Protein AF-A0A672KGV2-F1 (afdb_monomer_lite)

InterPro domains:
  IPR037446 Histidine acid phosphatase, VIP1 family [PTHR12750] (59-245)
  IPR040557 VIP1, N-terminal [PF18086] (2-71)

Foldseek 3Di:
DEEEAEDCCVCVPPVNVVVVVVQVVDPPDDYHYWDPCCNPPPDPVPTDDDPHYDYDYDDDWDWDDDQAWIATPNDIEGPQKKKAAPDPVFQQIKTWHHVVVVTFIWTAGDDDQFFGIATDNDRDDDPDHDIDMGHDFDAPQWKKKWKAQALQDIWIKIAGDNRPHRGFDADPVRHGDIHGDDDDPVVSNVSNCLCVVVVANTWMWIWGCHPNDIDTDGTDGHDADPPDPVRVVVNCVSVVVVVVVLVVVVVVVVVVVDQPVLVVVLCVVQPCVVVQKGKDQDPVSVVSVVVSSDDPPDDDDPDDDDDDPDRIDMDGHDPDDDDDDDPDDDDDDD

pLDDT: mean 76.84, std 19.22, range [27.47, 97.25]

Sequence (334 aa):
MVGICSMMKKSKSKPMTEILERLCKFEYITVVIFPEEVILGEPVEKWPLCDCLISFHSKECNLVESEDHVEVNGEVFHTPFVEKPVSAEDHNVYIYYPTSAGGGSQRLFRKIGSRSSVYSPESTVRKTGSYIYEEFMPTDGTDVKVYTVGPDYAHAEARKSPALDGKVERDSEGKEIRYPVMLTAMEKLVARKVCLAFKQTVCGFDLLRANGHSFVCDVNGFSFVKNSMKYYDDCAKVLGVKVLSMIEVFYLLVISGSISLRFFELFEKYGGNKSGKLKLKKPKQLQGVVCLCSPPRVLSFRYGHFSGINRKVQLTYLPNGQPKASSEEEGMCT

Structure (mmCIF, N/CA/C/O backbone):
data_AF-A0A672KGV2-F1
#
_entry.id   AF-A0A672KGV2-F1
#
loop_
_atom_site.group_PDB
_atom_site.id
_atom_site.type_symbol
_atom_site.label_atom_id
_atom_site.label_alt_id
_atom_site.label_comp_id
_atom_site.label_asym_id
_atom_site.label_entity_id
_atom_site.label_seq_id
_atom_site.pdbx_PDB_ins_code
_atom_site.Cartn_x
_atom_site.Cartn_y
_atom_site.Cartn_z
_atom_site.occupancy
_atom_site.B_iso_or_equiv
_atom_site.auth_seq_id
_atom_site.auth_comp_id
_atom_site.auth_asym_id
_atom_site.auth_atom_id
_atom_site.pdbx_PDB_model_num
ATOM 1 N N . MET A 1 1 ? 15.942 4.683 36.161 1.00 77.31 1 MET A N 1
ATOM 2 C CA . MET A 1 1 ? 17.034 4.437 35.198 1.00 77.31 1 MET A CA 1
ATOM 3 C C . MET A 1 1 ? 16.474 3.798 33.932 1.00 77.31 1 MET A C 1
ATOM 5 O O . MET A 1 1 ? 15.800 2.780 34.016 1.00 77.31 1 MET A O 1
ATOM 9 N N . VAL A 1 2 ? 16.700 4.409 32.769 1.00 88.81 2 VAL A N 1
ATOM 10 C CA . VAL A 1 2 ? 16.235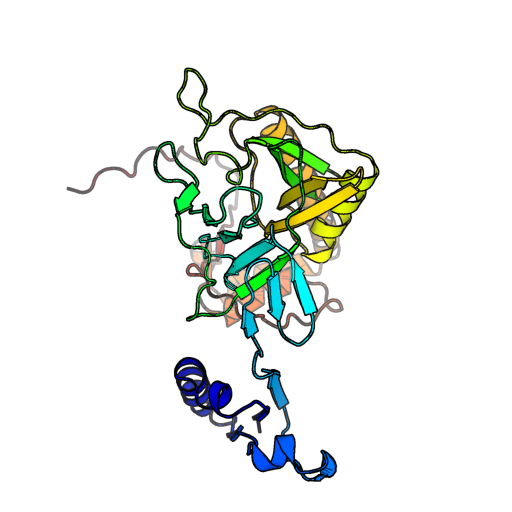 3.928 31.458 1.00 88.81 2 VAL A CA 1
ATOM 11 C C . VAL A 1 2 ? 17.439 3.450 30.645 1.00 88.81 2 VAL A C 1
ATOM 13 O O . VAL A 1 2 ? 18.334 4.242 30.370 1.00 88.81 2 VAL A O 1
ATOM 16 N N . GLY A 1 3 ? 17.473 2.173 30.272 1.00 89.88 3 GLY A N 1
ATOM 17 C CA . GLY A 1 3 ? 18.518 1.573 29.443 1.00 89.88 3 GLY A CA 1
ATOM 18 C C . GLY A 1 3 ? 18.177 1.662 27.956 1.00 89.88 3 GLY A C 1
ATOM 19 O O . GLY A 1 3 ? 17.055 1.343 27.573 1.00 89.88 3 GLY A O 1
ATOM 20 N N . ILE A 1 4 ? 19.123 2.069 27.111 1.00 89.06 4 ILE A N 1
ATOM 21 C CA . ILE A 1 4 ? 19.002 2.045 25.646 1.00 89.06 4 ILE A CA 1
ATOM 22 C C . ILE A 1 4 ? 19.902 0.933 25.111 1.00 89.06 4 ILE A C 1
ATOM 24 O O . ILE A 1 4 ? 21.123 1.063 25.145 1.00 89.06 4 ILE A O 1
ATOM 28 N N . CYS A 1 5 ? 19.308 -0.148 24.609 1.00 86.75 5 CYS A N 1
ATOM 29 C CA . CYS A 1 5 ? 20.031 -1.302 24.075 1.00 86.75 5 CYS A CA 1
ATOM 30 C C . CYS A 1 5 ? 19.822 -1.420 22.561 1.00 86.75 5 CYS A C 1
ATOM 32 O O . CYS A 1 5 ? 18.808 -1.938 22.086 1.00 86.75 5 CYS A O 1
ATOM 34 N N . SER A 1 6 ? 20.781 -0.901 21.795 1.00 82.88 6 SER A N 1
ATOM 35 C CA . SER A 1 6 ? 20.778 -0.935 20.332 1.00 82.88 6 SER A CA 1
ATOM 36 C C . SER A 1 6 ? 22.168 -0.663 19.763 1.00 82.88 6 SER A C 1
ATOM 38 O O . SER A 1 6 ? 22.947 0.037 20.408 1.00 82.88 6 SER A O 1
ATOM 40 N N . MET A 1 7 ? 22.412 -1.073 18.517 1.00 77.94 7 MET A N 1
ATOM 41 C CA . MET A 1 7 ? 23.645 -0.767 17.772 1.00 77.94 7 MET A CA 1
ATOM 42 C C . MET A 1 7 ? 23.986 0.738 17.789 1.00 77.94 7 MET A C 1
ATOM 44 O O . MET A 1 7 ? 23.080 1.579 17.684 1.00 77.94 7 MET A O 1
ATOM 48 N N . MET A 1 8 ? 25.277 1.102 17.847 1.00 73.94 8 MET A N 1
ATOM 49 C CA . MET A 1 8 ? 25.754 2.492 17.980 1.00 73.94 8 MET A CA 1
ATOM 50 C C . MET A 1 8 ? 25.193 3.420 16.913 1.00 73.94 8 MET A C 1
ATOM 52 O O . MET A 1 8 ? 24.827 4.557 17.211 1.00 73.94 8 MET A O 1
ATOM 56 N N . LYS A 1 9 ? 25.080 2.941 15.669 1.00 71.06 9 LYS A N 1
ATOM 57 C CA . LYS A 1 9 ? 24.534 3.729 14.554 1.00 71.06 9 LYS A CA 1
ATOM 58 C C . LYS A 1 9 ? 23.129 4.259 14.852 1.00 71.06 9 LYS A C 1
ATOM 60 O O . LYS A 1 9 ? 22.756 5.323 14.362 1.00 71.06 9 LYS A O 1
ATOM 65 N N . LYS A 1 10 ? 22.339 3.526 15.641 1.00 71.69 10 LYS A N 1
ATOM 66 C CA . LYS A 1 10 ? 20.974 3.906 16.010 1.00 71.69 10 LYS A CA 1
ATOM 67 C C . LYS A 1 10 ? 20.925 4.635 17.353 1.00 71.69 10 LYS A C 1
ATOM 69 O O . LYS A 1 10 ? 20.270 5.679 17.412 1.00 71.69 10 LYS A O 1
ATOM 74 N N . SER A 1 11 ? 21.649 4.170 18.378 1.00 77.50 11 SER A N 1
ATOM 75 C CA . SER A 1 11 ? 21.694 4.843 19.690 1.00 77.50 11 SER A CA 1
ATOM 76 C C . SER A 1 11 ? 22.315 6.244 19.628 1.00 77.50 11 SER A C 1
ATOM 78 O O . SER A 1 11 ? 21.904 7.117 20.385 1.00 77.50 11 SER A O 1
ATOM 80 N N . LYS A 1 12 ? 23.240 6.487 18.688 1.00 79.06 12 LYS A N 1
ATOM 81 C CA . LYS A 1 12 ? 23.888 7.793 18.452 1.00 79.06 12 LYS A CA 1
ATOM 82 C C . LYS A 1 12 ? 23.326 8.556 17.247 1.00 79.06 12 LYS A C 1
ATOM 84 O O . LYS A 1 12 ? 23.907 9.550 16.813 1.00 79.06 12 LYS A O 1
ATOM 89 N N . SER A 1 13 ? 22.225 8.089 16.655 1.00 78.94 13 SER A N 1
ATOM 90 C CA . SER A 1 13 ? 21.604 8.786 15.524 1.00 78.94 13 SER A CA 1
ATOM 91 C C . SER A 1 13 ? 21.060 10.150 15.956 1.00 78.94 13 SER A C 1
ATOM 93 O O . SER A 1 13 ? 20.544 10.284 17.062 1.00 78.94 13 SER A O 1
ATOM 95 N N . LYS A 1 14 ? 21.102 11.155 15.071 1.00 73.19 14 LYS A N 1
ATOM 96 C CA . LYS A 1 14 ? 20.594 12.510 15.364 1.00 73.19 14 LYS A CA 1
ATOM 97 C C . LYS A 1 14 ? 19.182 12.517 15.991 1.00 73.19 14 LYS A C 1
ATOM 99 O O . LYS A 1 14 ? 19.004 13.204 16.993 1.00 73.19 14 LYS A O 1
ATOM 104 N N . PRO A 1 15 ? 18.193 11.746 15.489 1.00 74.88 15 PRO A N 1
ATOM 105 C CA . PRO A 1 15 ? 16.874 11.682 16.118 1.00 74.88 15 PRO A CA 1
ATOM 106 C C . PRO A 1 15 ? 16.904 11.077 17.524 1.00 74.88 15 PRO A C 1
ATOM 108 O O . PRO A 1 15 ? 16.202 11.557 18.408 1.00 74.88 15 PRO A O 1
ATOM 111 N N . MET A 1 16 ? 17.713 10.036 17.739 1.00 75.25 16 MET A N 1
ATOM 112 C CA . MET A 1 16 ? 17.854 9.414 19.052 1.00 75.25 16 MET A CA 1
ATOM 113 C C . MET A 1 16 ? 18.481 10.393 20.041 1.00 75.25 16 MET A C 1
ATOM 115 O O . MET A 1 16 ? 17.913 10.605 21.103 1.00 75.25 16 MET A O 1
ATOM 119 N N . THR A 1 17 ? 19.571 11.066 19.670 1.00 83.19 17 THR A N 1
ATOM 120 C CA . THR A 1 17 ? 20.224 12.075 20.515 1.00 83.19 17 THR A CA 1
ATOM 121 C C . THR A 1 17 ? 19.246 13.172 20.945 1.00 83.19 17 THR A C 1
ATOM 123 O O . THR A 1 17 ? 19.129 13.445 22.135 1.00 83.19 17 THR A O 1
ATOM 126 N N . GLU A 1 18 ? 18.443 13.713 20.023 1.00 83.94 18 GLU A N 1
ATOM 127 C CA . GLU A 1 18 ? 17.404 14.710 20.340 1.00 83.94 18 GLU A CA 1
ATOM 128 C C . GLU A 1 18 ? 16.352 14.182 21.340 1.00 83.94 18 GLU A C 1
ATOM 130 O O . GLU A 1 18 ? 15.879 14.915 22.218 1.00 83.94 18 GLU A O 1
ATOM 135 N N . ILE A 1 19 ? 15.959 12.910 21.223 1.00 81.75 19 ILE A N 1
ATOM 136 C CA . ILE A 1 19 ? 15.008 12.269 22.144 1.00 81.75 19 ILE A CA 1
ATOM 137 C C . ILE A 1 19 ? 15.652 12.065 23.519 1.00 81.75 19 ILE A C 1
ATOM 139 O O . ILE A 1 19 ? 15.044 12.420 24.532 1.00 81.75 19 ILE A O 1
ATOM 143 N N . LEU A 1 20 ? 16.877 11.536 23.564 1.00 84.06 20 LEU A N 1
ATOM 144 C CA . LEU A 1 20 ? 17.597 11.263 24.806 1.00 84.06 20 LEU A CA 1
ATOM 145 C C . LEU A 1 20 ? 17.894 12.556 25.574 1.00 84.06 20 LEU A C 1
ATOM 147 O O . LEU A 1 20 ? 17.641 12.612 26.773 1.00 84.06 20 LEU A O 1
ATOM 151 N N . GLU A 1 21 ? 18.305 13.629 24.895 1.00 86.94 21 GLU A N 1
ATOM 152 C CA . GLU A 1 21 ? 18.510 14.948 25.511 1.00 86.94 21 GLU A CA 1
ATOM 153 C C . GLU A 1 21 ? 17.244 15.489 26.187 1.00 86.94 21 GLU A C 1
ATOM 155 O O . GLU A 1 21 ? 17.315 16.121 27.239 1.00 86.94 21 GLU A O 1
ATOM 160 N N . ARG A 1 22 ? 16.062 15.242 25.609 1.00 88.75 22 ARG A N 1
ATOM 161 C CA . ARG A 1 22 ? 14.777 15.647 26.205 1.00 88.75 22 ARG A CA 1
ATOM 162 C C . ARG A 1 22 ? 14.359 14.730 27.349 1.00 88.75 22 ARG A C 1
ATOM 164 O O . ARG A 1 22 ? 13.773 15.220 28.311 1.00 88.75 22 ARG A O 1
ATOM 171 N N . LEU A 1 23 ? 14.664 13.436 27.270 1.00 80.69 23 LEU A N 1
ATOM 172 C CA . LEU A 1 23 ? 14.435 12.486 28.363 1.00 80.69 23 LEU A CA 1
ATOM 173 C C . LEU A 1 23 ? 15.304 12.807 29.583 1.00 80.69 23 LEU A C 1
ATOM 175 O O . LEU A 1 23 ? 14.812 12.745 30.706 1.00 80.69 23 LEU A O 1
ATOM 179 N N . CYS A 1 24 ? 16.544 13.249 29.370 1.00 83.38 24 CYS A N 1
ATOM 180 C CA . CYS A 1 24 ? 17.445 13.680 30.438 1.00 83.38 24 CYS A CA 1
ATOM 181 C C . CYS A 1 24 ? 17.011 14.984 31.138 1.00 83.38 24 CYS A C 1
ATOM 183 O O . CYS A 1 24 ? 17.582 15.332 32.165 1.00 83.38 24 CYS A O 1
ATOM 185 N N . LYS A 1 25 ? 16.001 15.714 30.631 1.00 86.56 25 LYS A N 1
ATOM 186 C CA . LYS A 1 25 ? 15.448 16.910 31.307 1.00 86.56 25 LYS A CA 1
ATOM 187 C C . LYS A 1 25 ? 14.506 16.580 32.467 1.00 86.56 25 LYS A C 1
ATOM 189 O O . LYS A 1 25 ? 14.098 17.487 33.187 1.00 86.56 25 LYS A O 1
ATOM 194 N N . PHE A 1 26 ? 14.106 15.321 32.628 1.00 83.00 26 PHE A N 1
ATOM 195 C CA . PHE A 1 26 ? 13.263 14.897 33.742 1.00 83.00 26 PHE A CA 1
ATOM 196 C C . PHE A 1 26 ? 14.142 14.569 34.956 1.00 83.00 26 PHE A C 1
ATOM 198 O O . PHE A 1 26 ? 14.973 13.672 34.876 1.00 83.00 26 PHE A O 1
ATOM 205 N N . GLU A 1 27 ? 13.912 15.233 36.094 1.00 83.50 27 GLU A N 1
ATOM 206 C CA . GLU A 1 27 ? 14.730 15.094 37.321 1.00 83.50 27 GLU A CA 1
ATOM 207 C C . GLU A 1 27 ? 14.855 13.655 37.850 1.00 83.50 27 GLU A C 1
ATOM 209 O O . GLU A 1 27 ? 15.828 13.323 38.517 1.00 83.50 27 GLU A O 1
ATOM 214 N N . TYR A 1 28 ? 13.892 12.787 37.535 1.00 84.31 28 TYR A N 1
ATOM 215 C CA . TYR A 1 28 ? 13.855 11.399 38.008 1.00 84.31 28 TYR A CA 1
ATOM 216 C C . TYR A 1 28 ? 14.283 10.372 36.945 1.00 84.31 28 TYR A C 1
ATOM 218 O O . TYR A 1 28 ? 14.145 9.167 37.163 1.00 84.31 28 TYR A O 1
ATOM 226 N N . ILE A 1 29 ? 14.757 10.818 35.775 1.00 84.00 29 ILE A N 1
ATOM 227 C CA . ILE A 1 29 ? 15.139 9.938 34.664 1.00 84.00 29 ILE A CA 1
ATOM 228 C C . ILE A 1 29 ? 16.634 10.067 34.381 1.00 84.00 29 ILE A C 1
ATOM 230 O O . ILE A 1 29 ? 17.108 11.072 33.866 1.00 84.00 29 ILE A O 1
ATOM 234 N N . THR A 1 30 ? 17.362 8.983 34.632 1.00 87.88 30 THR A N 1
ATOM 235 C CA . THR A 1 30 ? 18.742 8.795 34.167 1.00 87.88 30 THR A CA 1
ATOM 236 C C . THR A 1 30 ? 18.744 7.816 33.004 1.00 87.88 30 THR A C 1
ATOM 238 O O . THR A 1 30 ? 18.209 6.713 33.143 1.00 87.88 30 THR A O 1
ATOM 241 N N . VAL A 1 31 ? 19.326 8.211 31.873 1.00 88.50 31 VAL A N 1
ATOM 242 C CA . VAL A 1 31 ? 19.466 7.372 30.676 1.00 88.50 31 VAL A CA 1
ATOM 243 C C . VAL A 1 31 ? 20.852 6.726 30.660 1.00 88.50 31 VAL A C 1
ATOM 245 O O . VAL A 1 31 ? 21.850 7.410 30.864 1.00 88.50 31 VAL A O 1
ATOM 248 N N . VAL A 1 32 ? 20.914 5.425 30.379 1.00 91.25 32 VAL A N 1
ATOM 249 C CA . VAL A 1 32 ? 22.154 4.660 30.192 1.00 91.25 32 VAL A CA 1
ATOM 250 C C . VAL A 1 32 ? 22.112 4.011 28.814 1.00 91.25 32 VAL A C 1
ATOM 252 O O . VAL A 1 32 ? 21.216 3.222 28.533 1.00 91.25 32 VAL A O 1
ATOM 255 N N . ILE A 1 33 ? 23.063 4.332 27.940 1.00 90.00 33 ILE A N 1
ATOM 256 C CA . ILE A 1 33 ? 23.199 3.658 26.642 1.00 90.00 33 ILE A CA 1
ATOM 257 C C . ILE A 1 33 ? 24.116 2.455 26.836 1.00 90.00 33 ILE A C 1
ATOM 259 O O . ILE A 1 33 ? 25.228 2.607 27.336 1.00 90.00 33 ILE A O 1
ATOM 263 N N . PHE A 1 34 ? 23.646 1.267 26.467 1.00 90.88 34 PHE A N 1
ATOM 264 C CA . PHE A 1 34 ? 24.424 0.042 26.616 1.00 90.88 34 PHE A CA 1
ATOM 265 C C . PHE A 1 34 ? 25.558 0.059 25.579 1.00 90.88 34 PHE A C 1
ATOM 267 O O . PHE A 1 34 ? 25.280 0.328 24.404 1.00 90.88 34 PHE A O 1
ATOM 274 N N . PRO A 1 35 ? 26.821 -0.183 25.980 1.00 89.25 35 PRO A N 1
ATOM 275 C CA . PRO A 1 35 ? 27.934 -0.245 25.040 1.00 89.25 35 PRO A CA 1
ATOM 276 C C . PRO A 1 35 ? 27.735 -1.368 24.023 1.00 89.25 35 PRO A C 1
ATOM 278 O O . PRO A 1 35 ? 27.247 -2.444 24.368 1.00 89.25 35 PRO A O 1
ATOM 281 N N . GLU A 1 36 ? 28.124 -1.133 22.774 1.00 83.75 36 GLU A N 1
ATOM 282 C CA . GLU A 1 36 ? 27.920 -2.114 21.705 1.00 83.75 36 GLU A CA 1
ATOM 283 C C . GLU A 1 36 ? 28.753 -3.379 21.926 1.00 83.75 36 GLU A C 1
ATOM 285 O O . GLU A 1 36 ? 28.232 -4.476 21.740 1.00 83.75 36 GLU A O 1
ATOM 290 N N . GLU A 1 37 ? 29.986 -3.251 22.428 1.00 86.69 37 GLU A N 1
ATOM 291 C CA . GLU A 1 37 ? 30.802 -4.408 22.807 1.00 86.69 37 GLU A CA 1
ATOM 292 C C . GLU A 1 37 ? 30.134 -5.291 23.874 1.00 86.69 37 GLU A C 1
ATOM 294 O O . GLU A 1 37 ? 30.263 -6.511 23.827 1.00 86.69 37 GLU A O 1
ATOM 299 N N . VAL A 1 38 ? 29.357 -4.701 24.789 1.00 87.56 38 VAL A N 1
ATOM 300 C CA . VAL A 1 38 ? 28.621 -5.440 25.826 1.00 87.56 38 VAL A CA 1
ATOM 301 C C . VAL A 1 38 ? 27.382 -6.111 25.235 1.00 87.56 38 VAL A C 1
ATOM 303 O O . VAL A 1 38 ? 27.112 -7.267 25.546 1.00 87.56 38 VAL A O 1
ATOM 306 N N . ILE A 1 39 ? 26.652 -5.422 24.348 1.00 83.69 39 ILE A N 1
ATOM 307 C CA . ILE A 1 39 ? 25.471 -5.981 23.668 1.00 83.69 39 ILE A CA 1
ATOM 308 C C . ILE A 1 39 ? 25.849 -7.201 22.813 1.00 83.69 39 ILE A C 1
ATOM 310 O O . ILE A 1 39 ? 25.083 -8.161 22.746 1.00 83.69 39 ILE A O 1
ATOM 314 N N . LEU A 1 40 ? 27.001 -7.151 22.137 1.00 79.62 40 LEU A N 1
ATOM 315 C CA . LEU A 1 40 ? 27.429 -8.185 21.192 1.00 79.62 40 LEU A CA 1
ATOM 316 C C . LEU A 1 40 ? 28.296 -9.282 21.823 1.00 79.62 40 LEU A C 1
ATOM 318 O O . LEU A 1 40 ? 28.258 -10.416 21.352 1.00 79.62 40 LEU A O 1
ATOM 322 N N . GLY A 1 41 ? 29.105 -8.946 22.831 1.00 78.12 41 GLY A N 1
ATOM 323 C CA . GLY A 1 41 ? 30.168 -9.818 23.338 1.00 78.12 41 GLY A CA 1
ATOM 324 C C . GLY A 1 41 ? 29.953 -10.377 24.742 1.00 78.12 41 GLY A C 1
ATOM 325 O O . GLY A 1 41 ? 30.603 -11.360 25.094 1.00 78.12 41 GLY A O 1
ATOM 326 N N . GLU A 1 42 ? 29.059 -9.796 25.546 1.00 89.19 42 GLU A N 1
ATOM 327 C CA . GLU A 1 42 ? 28.878 -10.190 26.947 1.00 89.19 42 GLU A CA 1
ATOM 328 C C . GLU A 1 42 ? 27.499 -10.825 27.200 1.00 89.19 42 GLU A C 1
ATOM 330 O O . GLU A 1 42 ? 26.494 -10.391 26.625 1.00 89.19 42 GLU A O 1
ATOM 335 N N . PRO A 1 43 ? 27.414 -11.831 28.092 1.00 84.50 43 PRO A N 1
ATOM 336 C CA . PRO A 1 43 ? 26.145 -12.428 28.490 1.00 84.50 43 PRO A CA 1
ATOM 337 C C . PRO A 1 43 ? 25.267 -11.417 29.251 1.00 84.50 43 PRO A C 1
ATOM 339 O O . PRO A 1 43 ? 25.768 -10.490 29.896 1.00 84.50 43 PRO A O 1
ATOM 342 N N . VAL A 1 44 ? 23.943 -11.595 29.175 1.00 80.56 44 VAL A N 1
ATOM 343 C CA . VAL A 1 44 ? 22.943 -10.612 29.641 1.00 80.56 44 VAL A CA 1
ATOM 344 C C . VAL A 1 44 ? 23.039 -10.294 31.133 1.00 80.56 44 VAL A C 1
ATOM 346 O O . VAL A 1 44 ? 22.677 -9.199 31.555 1.00 80.56 44 VAL A O 1
ATOM 349 N N . GLU A 1 45 ? 23.576 -11.210 31.937 1.00 88.69 45 GLU A N 1
ATOM 350 C CA . GLU A 1 45 ? 23.802 -11.027 33.372 1.00 88.69 45 GLU A CA 1
ATOM 351 C C . GLU A 1 45 ? 24.841 -9.936 33.669 1.00 88.69 45 GLU A C 1
ATOM 353 O O . GLU A 1 45 ? 24.862 -9.388 34.770 1.00 88.69 45 GLU A O 1
ATOM 358 N N . LYS A 1 46 ? 25.701 -9.609 32.695 1.00 87.69 46 LYS A N 1
ATOM 359 C CA . LYS A 1 46 ? 26.717 -8.554 32.802 1.00 87.69 46 LYS A CA 1
ATOM 360 C C . LYS A 1 46 ? 26.279 -7.217 32.202 1.00 87.69 46 LYS A C 1
ATOM 362 O O . LYS A 1 46 ? 27.058 -6.264 32.205 1.00 87.69 46 LYS A O 1
ATOM 367 N N . TRP A 1 47 ? 25.071 -7.130 31.651 1.00 91.50 47 TRP A N 1
ATOM 368 C CA . TRP A 1 47 ? 24.589 -5.893 31.045 1.00 91.50 47 TRP A CA 1
ATOM 369 C C . TRP A 1 47 ? 24.302 -4.822 32.111 1.00 91.50 47 TRP A C 1
ATOM 371 O O . TRP A 1 47 ? 23.988 -5.157 33.257 1.00 91.50 47 TRP A O 1
ATOM 381 N N . PRO A 1 48 ? 24.378 -3.522 31.762 1.00 91.62 48 PRO A N 1
ATOM 382 C CA . PRO A 1 48 ? 24.013 -2.458 32.688 1.00 91.62 48 PRO A CA 1
ATOM 383 C C . PRO A 1 48 ? 22.579 -2.636 33.201 1.00 91.62 48 PRO A C 1
ATOM 385 O O . PRO A 1 48 ? 21.652 -2.895 32.434 1.00 91.62 48 PRO A O 1
ATOM 388 N N . LEU A 1 49 ? 22.378 -2.463 34.507 1.00 88.06 49 LEU A N 1
ATOM 389 C CA . LEU A 1 49 ? 21.043 -2.530 35.096 1.00 88.06 49 LEU A CA 1
ATOM 390 C C . LEU A 1 49 ? 20.201 -1.329 34.643 1.00 88.06 49 LEU A C 1
ATOM 392 O O . LEU A 1 49 ? 20.707 -0.221 34.477 1.00 88.06 49 LEU A O 1
ATOM 396 N N . CYS A 1 50 ? 18.899 -1.536 34.453 1.00 88.19 50 CYS A N 1
ATOM 397 C CA . CYS A 1 50 ? 17.934 -0.468 34.197 1.00 88.19 50 CYS A CA 1
ATOM 398 C C . CYS A 1 50 ? 16.542 -0.852 34.717 1.00 88.19 50 CYS A C 1
ATOM 400 O O . CYS A 1 50 ? 16.182 -2.024 34.734 1.00 88.19 50 CYS A O 1
ATOM 402 N N . ASP A 1 51 ? 15.751 0.144 35.119 1.00 80.12 51 ASP A N 1
ATOM 403 C CA . ASP A 1 51 ? 14.359 -0.048 35.561 1.00 80.12 51 ASP A CA 1
ATOM 404 C C . ASP A 1 51 ? 13.392 -0.133 34.368 1.00 80.12 51 ASP A C 1
ATOM 406 O O . ASP A 1 51 ? 12.264 -0.611 34.477 1.00 80.12 51 ASP A O 1
ATOM 410 N N . CYS A 1 52 ? 13.819 0.381 33.213 1.00 70.62 52 CYS A N 1
ATOM 411 C CA . CYS A 1 52 ? 13.068 0.375 31.968 1.00 70.62 52 CYS A CA 1
ATOM 412 C C . CYS A 1 52 ? 14.039 0.248 30.791 1.00 70.62 52 CYS A C 1
ATOM 414 O O . CYS A 1 52 ? 14.958 1.054 30.674 1.00 70.62 52 CYS A O 1
ATOM 416 N N . LEU A 1 53 ? 13.830 -0.739 29.919 1.00 79.69 53 LEU A N 1
ATOM 417 C CA . LEU A 1 53 ? 14.681 -1.002 28.759 1.00 79.69 53 LEU A CA 1
ATOM 418 C C . LEU A 1 53 ? 13.984 -0.563 27.464 1.00 79.69 53 LEU A C 1
ATOM 420 O O . LEU A 1 53 ? 12.863 -0.983 27.179 1.00 79.69 53 LEU A O 1
ATOM 424 N N . ILE A 1 54 ? 14.672 0.242 26.657 1.00 79.12 54 ILE A N 1
ATOM 425 C CA . ILE A 1 54 ? 14.309 0.577 25.280 1.00 79.12 54 ILE A CA 1
ATOM 426 C C . ILE A 1 54 ? 15.309 -0.143 24.378 1.00 79.12 54 ILE A C 1
ATOM 428 O O . ILE A 1 54 ? 16.474 0.245 24.303 1.00 79.12 54 ILE A O 1
ATOM 432 N N . SER A 1 55 ? 14.863 -1.200 23.702 1.00 78.06 55 SER A N 1
ATOM 433 C CA . SER A 1 55 ? 15.704 -1.971 22.788 1.00 78.06 55 SER A CA 1
ATOM 434 C C . SER A 1 55 ? 15.088 -2.061 21.400 1.00 78.06 55 SER A C 1
ATOM 436 O O . SER A 1 55 ? 13.872 -2.184 21.254 1.00 78.06 55 SER A O 1
ATOM 438 N N . PHE A 1 56 ? 15.934 -1.973 20.379 1.00 70.94 56 PHE A N 1
ATOM 439 C CA . PHE A 1 56 ? 15.551 -2.149 18.985 1.00 70.94 56 PHE A CA 1
ATOM 440 C C . PHE A 1 56 ? 16.701 -2.799 18.221 1.00 70.94 56 PHE A C 1
ATOM 442 O O . PHE A 1 56 ? 17.862 -2.402 18.329 1.00 70.94 56 PHE A O 1
ATOM 449 N N . HIS A 1 57 ? 16.353 -3.814 17.439 1.00 54.78 57 HIS A N 1
ATOM 450 C CA . HIS A 1 57 ? 17.292 -4.574 16.635 1.00 54.78 57 HIS A CA 1
ATOM 451 C C . HIS A 1 57 ? 17.506 -3.878 15.288 1.00 54.78 57 HIS A C 1
ATOM 453 O O . HIS A 1 57 ? 16.548 -3.551 14.589 1.00 54.78 57 HIS A O 1
ATOM 459 N N . SER A 1 58 ? 18.762 -3.663 14.909 1.00 57.41 58 SER A N 1
ATOM 460 C CA . SER A 1 58 ? 19.128 -3.334 13.534 1.00 57.41 58 SER A CA 1
ATOM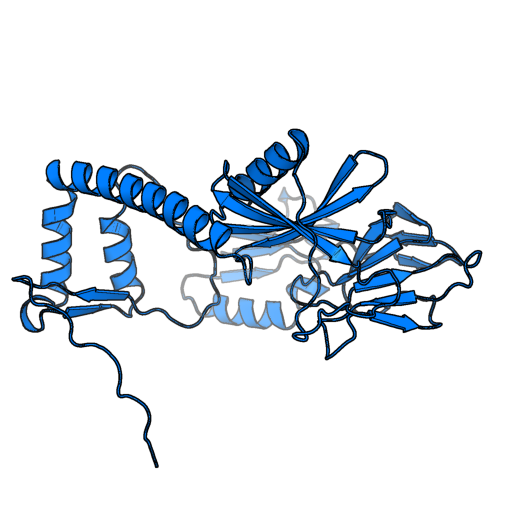 461 C C . SER A 1 58 ? 20.233 -4.285 13.110 1.00 57.41 58 SER A C 1
ATOM 463 O O . SER A 1 58 ? 21.395 -4.041 13.424 1.00 57.41 58 SER A O 1
ATOM 465 N N . LYS A 1 59 ? 19.877 -5.379 12.436 1.00 53.22 59 LYS A N 1
ATOM 466 C CA . LYS A 1 59 ? 20.864 -6.156 11.685 1.00 53.22 59 LYS A CA 1
ATOM 467 C C . LYS A 1 59 ? 21.464 -5.260 10.604 1.00 53.22 59 LYS A C 1
ATOM 469 O O . LYS A 1 59 ? 20.751 -4.446 10.009 1.00 53.22 59 LYS A O 1
ATOM 474 N N . GLU A 1 60 ? 22.768 -5.384 10.382 1.00 56.78 60 GLU A N 1
ATOM 475 C CA . GLU A 1 60 ? 23.365 -4.905 9.140 1.00 56.78 60 GLU A CA 1
ATOM 476 C C . GLU A 1 60 ? 22.659 -5.624 7.989 1.00 56.78 60 GLU A C 1
ATOM 478 O O . GLU A 1 60 ? 22.470 -6.838 8.029 1.00 56.78 60 GLU A O 1
ATOM 483 N N . CYS A 1 61 ? 22.153 -4.845 7.036 1.00 61.84 61 CYS A N 1
ATOM 484 C CA . CYS A 1 61 ? 21.407 -5.380 5.911 1.00 61.84 61 CYS A CA 1
ATOM 485 C C . CYS A 1 61 ? 22.413 -5.777 4.836 1.00 61.84 61 CYS A C 1
ATOM 487 O O . CYS A 1 61 ? 23.027 -4.901 4.227 1.00 61.84 61 CYS A O 1
ATOM 489 N N . ASN A 1 62 ? 22.559 -7.077 4.603 1.00 75.19 62 ASN A N 1
ATOM 490 C CA . ASN A 1 62 ? 23.334 -7.580 3.477 1.00 75.19 62 ASN A CA 1
ATOM 491 C C . ASN A 1 62 ? 22.421 -7.583 2.252 1.00 75.19 62 ASN A C 1
ATOM 493 O O . ASN A 1 62 ? 21.472 -8.364 2.204 1.00 75.19 62 ASN A O 1
ATOM 497 N N . LEU A 1 63 ? 22.680 -6.665 1.321 1.00 84.62 63 LEU A N 1
ATOM 498 C CA . LEU A 1 63 ? 22.017 -6.584 0.023 1.00 84.62 63 LEU A CA 1
ATOM 499 C C . LEU A 1 63 ? 23.033 -6.972 -1.052 1.00 84.62 63 LEU A C 1
ATOM 501 O O . LEU A 1 63 ? 24.039 -6.278 -1.217 1.00 84.62 63 LEU A O 1
ATOM 505 N N . VAL A 1 64 ? 22.765 -8.058 -1.769 1.00 90.00 64 VAL A N 1
ATOM 506 C CA . VAL A 1 64 ? 23.537 -8.469 -2.946 1.00 90.00 64 VAL A CA 1
ATOM 507 C C . VAL A 1 64 ? 22.637 -8.346 -4.167 1.00 90.00 64 VAL A C 1
ATOM 509 O O . VAL A 1 64 ? 21.530 -8.876 -4.191 1.00 90.00 64 VAL A O 1
ATOM 512 N N . GLU A 1 65 ? 23.105 -7.615 -5.173 1.00 90.75 65 GLU A N 1
ATOM 513 C CA . GLU A 1 65 ? 22.407 -7.456 -6.447 1.00 90.75 65 GLU A CA 1
ATOM 514 C C . GLU A 1 65 ? 23.016 -8.359 -7.508 1.00 90.75 65 GLU A C 1
ATOM 516 O O . GLU A 1 65 ? 24.236 -8.398 -7.682 1.00 90.75 65 GLU A O 1
ATOM 521 N N . SER A 1 66 ? 22.135 -9.019 -8.246 1.00 91.06 66 SER A N 1
ATOM 522 C CA . SER A 1 66 ? 22.435 -9.809 -9.431 1.00 91.06 66 SER A CA 1
ATOM 523 C C . SER A 1 66 ? 21.588 -9.301 -10.602 1.00 91.06 66 SER A C 1
ATOM 525 O O . SER A 1 66 ? 20.755 -8.415 -10.436 1.00 91.06 66 SER A O 1
ATOM 527 N N . GLU A 1 67 ? 21.786 -9.864 -11.795 1.00 88.06 67 GLU A N 1
ATOM 528 C CA . GLU A 1 67 ? 21.109 -9.411 -13.022 1.00 88.06 67 GLU A CA 1
ATOM 529 C C . GLU A 1 67 ? 19.573 -9.488 -12.935 1.00 88.06 67 GLU A C 1
ATOM 531 O O . GLU A 1 67 ? 18.899 -8.505 -13.219 1.00 88.06 67 GLU A O 1
ATOM 536 N N . ASP A 1 68 ? 19.027 -10.615 -12.463 1.00 92.81 68 ASP A N 1
ATOM 537 C CA . ASP A 1 68 ? 17.575 -10.863 -12.400 1.00 92.81 68 ASP A CA 1
ATOM 538 C C . ASP A 1 68 ? 17.066 -11.180 -10.979 1.00 92.81 68 ASP A C 1
ATOM 540 O O . ASP A 1 68 ? 15.960 -11.702 -10.815 1.00 92.81 68 ASP A O 1
ATOM 544 N N . HIS A 1 69 ? 17.848 -10.896 -9.934 1.00 93.81 69 HIS A N 1
ATOM 545 C CA . HIS A 1 69 ? 17.409 -11.059 -8.544 1.00 93.81 69 HIS A CA 1
ATOM 546 C C . HIS A 1 69 ? 18.173 -10.157 -7.573 1.00 93.81 69 HIS A C 1
ATOM 548 O O . HIS A 1 69 ? 19.283 -9.704 -7.858 1.00 93.81 69 HIS A O 1
ATOM 554 N N . VAL A 1 70 ? 17.595 -9.961 -6.390 1.00 93.88 70 VAL A N 1
ATOM 555 C CA . VAL A 1 70 ? 18.273 -9.369 -5.232 1.00 93.88 70 VAL A CA 1
ATOM 556 C C . VAL A 1 70 ? 18.228 -10.326 -4.051 1.00 93.88 70 VAL A C 1
ATOM 558 O O . VAL A 1 70 ? 17.218 -10.984 -3.823 1.00 93.88 70 VAL A O 1
ATOM 561 N N . GLU A 1 71 ? 19.316 -10.408 -3.296 1.00 92.06 71 GLU A N 1
ATOM 562 C CA . GLU A 1 71 ? 19.380 -11.159 -2.046 1.00 92.06 71 GLU A CA 1
ATOM 563 C C . GLU A 1 71 ? 19.428 -10.181 -0.872 1.00 92.06 71 GLU A C 1
ATOM 565 O O . GLU A 1 71 ? 20.332 -9.348 -0.781 1.00 92.06 71 GLU A O 1
ATOM 570 N N . VAL A 1 72 ? 18.455 -10.281 0.033 1.00 87.31 72 VAL A N 1
ATOM 571 C CA . VAL A 1 72 ? 18.336 -9.434 1.222 1.00 87.31 72 VAL A CA 1
ATOM 572 C C . VAL A 1 72 ? 18.372 -10.324 2.453 1.00 87.31 72 VAL A C 1
ATOM 574 O O . VAL A 1 72 ? 17.432 -11.060 2.732 1.00 87.31 72 VAL A O 1
ATOM 577 N N . ASN A 1 73 ? 19.458 -10.246 3.224 1.00 82.50 73 ASN A N 1
ATOM 578 C CA . ASN A 1 73 ? 19.655 -11.044 4.443 1.00 82.50 73 ASN A CA 1
ATOM 579 C C . ASN A 1 73 ? 19.507 -12.569 4.240 1.00 82.50 73 ASN A C 1
ATOM 581 O O . ASN A 1 73 ? 19.067 -13.264 5.157 1.00 82.50 73 ASN A O 1
ATOM 585 N N . GLY A 1 74 ? 19.890 -13.085 3.068 1.00 83.56 74 GLY A N 1
ATOM 586 C CA . GLY A 1 74 ? 19.788 -14.505 2.718 1.00 83.56 74 GLY A CA 1
ATOM 587 C C . GLY A 1 74 ? 18.475 -14.916 2.044 1.00 83.56 74 GLY A C 1
ATOM 588 O O . GLY A 1 74 ? 18.354 -16.067 1.633 1.00 83.56 74 GLY A O 1
ATOM 589 N N . GLU A 1 75 ? 17.498 -14.011 1.914 1.00 85.88 75 GLU A N 1
ATOM 590 C CA . GLU A 1 75 ? 16.287 -14.250 1.121 1.00 85.88 75 GLU A CA 1
ATOM 591 C C . GLU A 1 75 ? 16.460 -13.702 -0.296 1.00 85.88 75 GLU A C 1
ATOM 593 O O . GLU A 1 75 ? 16.837 -12.544 -0.477 1.00 85.88 75 GLU A O 1
ATOM 598 N N . VAL A 1 76 ? 16.184 -14.538 -1.297 1.00 92.69 76 VAL A N 1
ATOM 599 C CA . VAL A 1 76 ? 16.345 -14.203 -2.716 1.00 92.69 76 VAL A CA 1
ATOM 600 C C . VAL A 1 76 ? 14.999 -13.799 -3.312 1.00 92.69 76 VAL A C 1
ATOM 602 O O . VAL A 1 76 ? 14.042 -14.567 -3.273 1.00 92.69 76 VAL A O 1
ATOM 605 N N . PHE A 1 77 ? 14.952 -12.617 -3.921 1.00 93.31 77 PHE A N 1
ATOM 606 C CA . PHE A 1 77 ? 13.798 -12.077 -4.635 1.00 93.31 77 PHE A CA 1
ATOM 607 C C . PHE A 1 77 ? 14.118 -12.002 -6.125 1.00 93.31 77 PHE A C 1
ATOM 609 O O . PHE A 1 77 ? 14.911 -11.166 -6.563 1.00 93.31 77 PHE A O 1
ATOM 616 N N . HIS A 1 78 ? 13.505 -12.884 -6.910 1.00 95.06 78 HIS A N 1
ATOM 617 C CA . HIS A 1 78 ? 13.639 -12.875 -8.363 1.00 95.06 78 HIS A CA 1
ATOM 618 C C . HIS A 1 78 ? 12.794 -11.768 -8.989 1.00 95.06 78 HIS A C 1
ATOM 620 O O . HIS A 1 78 ? 11.706 -11.450 -8.515 1.00 95.06 78 HIS A O 1
ATOM 626 N N . THR A 1 79 ? 13.283 -11.191 -10.081 1.00 94.75 79 THR A N 1
ATOM 627 C CA . THR A 1 79 ? 12.490 -10.276 -10.899 1.00 94.75 79 THR A CA 1
ATOM 628 C C . THR A 1 79 ? 11.328 -11.028 -11.587 1.00 94.75 79 THR A C 1
ATOM 630 O O . THR A 1 79 ? 11.520 -12.141 -12.080 1.00 94.75 79 THR A O 1
ATOM 633 N N . PRO A 1 80 ? 10.119 -10.438 -11.659 1.00 95.19 80 PRO A N 1
ATOM 634 C CA . PRO A 1 80 ? 9.780 -9.138 -11.103 1.00 95.19 80 PRO A CA 1
ATOM 635 C C . PRO A 1 80 ? 9.624 -9.147 -9.574 1.00 95.19 80 PRO A C 1
ATOM 637 O O . PRO A 1 80 ? 9.004 -10.039 -9.000 1.00 95.19 80 PRO A O 1
ATOM 640 N N . PHE A 1 81 ? 10.140 -8.104 -8.922 1.00 95.25 81 PHE A N 1
ATOM 641 C CA . PHE A 1 81 ? 9.970 -7.865 -7.484 1.00 95.25 81 PHE A CA 1
ATOM 642 C C . PHE A 1 81 ? 9.627 -6.397 -7.217 1.00 95.25 81 PHE A C 1
ATOM 644 O O . PHE A 1 81 ? 9.822 -5.528 -8.074 1.00 95.25 81 PHE A O 1
ATOM 651 N N . VAL A 1 82 ? 9.106 -6.118 -6.023 1.00 95.50 82 VAL A N 1
ATOM 652 C CA . VAL A 1 82 ? 8.698 -4.776 -5.592 1.00 95.50 82 VAL A CA 1
ATOM 653 C C . VAL A 1 82 ? 9.601 -4.292 -4.461 1.00 95.50 82 VAL A C 1
ATOM 655 O O . VAL A 1 82 ? 9.884 -5.026 -3.521 1.00 95.50 82 VAL A O 1
ATOM 658 N N . GLU A 1 83 ? 10.019 -3.032 -4.534 1.00 95.38 83 GLU A N 1
ATOM 659 C CA . GLU A 1 83 ? 10.785 -2.327 -3.509 1.00 95.38 83 GLU A CA 1
ATOM 660 C C . GLU A 1 83 ? 9.955 -1.151 -2.958 1.00 95.38 83 GLU A C 1
ATOM 662 O O . GLU A 1 83 ? 9.683 -0.157 -3.648 1.00 95.38 83 GLU A O 1
ATOM 667 N N . LYS A 1 84 ? 9.554 -1.240 -1.687 1.00 92.31 84 LYS A N 1
ATOM 668 C CA . LYS A 1 84 ? 8.744 -0.231 -0.986 1.00 92.31 84 LYS A CA 1
ATOM 669 C C . LYS A 1 84 ? 9.575 0.516 0.055 1.00 92.31 84 LYS A C 1
ATOM 671 O O . LYS A 1 84 ? 10.294 -0.127 0.814 1.00 92.31 84 LYS A O 1
ATOM 676 N N . PRO A 1 85 ? 9.467 1.847 0.179 1.00 86.94 85 PRO A N 1
ATOM 677 C CA . PRO A 1 85 ? 10.010 2.555 1.335 1.00 86.94 85 PRO A CA 1
ATOM 678 C C . PRO A 1 85 ? 9.424 2.008 2.644 1.00 86.94 85 PRO A C 1
ATOM 680 O O . PRO A 1 85 ? 8.239 1.701 2.719 1.00 86.94 85 PRO A O 1
ATOM 683 N N . VAL A 1 86 ? 10.229 1.940 3.709 1.00 79.94 86 VAL A N 1
ATOM 684 C CA . VAL A 1 86 ? 9.733 1.538 5.046 1.00 79.94 86 VAL A CA 1
ATOM 685 C C . VAL A 1 86 ? 8.678 2.517 5.585 1.00 79.94 86 VAL A C 1
ATOM 687 O O . VAL A 1 86 ? 7.823 2.149 6.388 1.00 79.94 86 VAL A O 1
ATOM 690 N N . SER A 1 87 ? 8.735 3.781 5.161 1.00 79.50 87 SER A N 1
ATOM 691 C CA . SER A 1 87 ? 7.729 4.783 5.507 1.00 79.50 87 SER A CA 1
ATOM 692 C C . SER A 1 87 ? 6.486 4.618 4.634 1.00 79.50 87 SER A C 1
ATOM 694 O O . SER A 1 87 ? 6.542 4.928 3.450 1.00 79.50 87 SER A O 1
ATOM 696 N N . ALA A 1 88 ? 5.349 4.256 5.233 1.00 76.38 88 ALA A N 1
ATOM 697 C CA . ALA A 1 88 ? 4.060 4.156 4.533 1.00 76.38 88 ALA A CA 1
ATOM 698 C C . ALA A 1 88 ? 3.580 5.487 3.910 1.00 76.38 88 ALA A C 1
ATOM 700 O O . ALA A 1 88 ? 2.790 5.492 2.974 1.00 76.38 88 ALA A O 1
ATOM 701 N N . GLU A 1 89 ? 4.079 6.630 4.391 1.00 79.81 89 GLU A N 1
ATOM 702 C CA . GLU A 1 89 ? 3.779 7.946 3.806 1.00 79.81 89 GLU A CA 1
ATOM 703 C C . GLU A 1 89 ? 4.580 8.228 2.520 1.00 79.81 89 GLU A C 1
ATOM 705 O O . GLU A 1 89 ? 4.252 9.146 1.760 1.00 79.81 89 GLU A O 1
ATOM 710 N N . ASP A 1 90 ? 5.638 7.455 2.258 1.00 84.38 90 ASP A N 1
ATOM 711 C CA . ASP A 1 90 ? 6.440 7.570 1.045 1.00 84.38 90 ASP A CA 1
ATOM 712 C C . ASP A 1 90 ? 5.908 6.607 -0.024 1.00 84.38 90 ASP A C 1
ATOM 714 O O . ASP A 1 90 ? 6.054 5.391 0.054 1.00 84.38 90 ASP A O 1
ATOM 718 N N . HIS A 1 91 ? 5.290 7.185 -1.052 1.00 89.25 91 HIS A N 1
ATOM 719 C CA . HIS A 1 91 ? 4.598 6.453 -2.110 1.00 89.25 91 HIS A CA 1
ATOM 720 C C . HIS A 1 91 ? 5.511 6.123 -3.305 1.00 89.25 91 HIS A C 1
ATOM 722 O O . HIS A 1 91 ? 5.013 5.743 -4.366 1.00 89.25 91 HIS A O 1
ATOM 728 N N . ASN A 1 92 ? 6.830 6.309 -3.174 1.00 93.81 92 ASN A N 1
ATOM 729 C CA . ASN A 1 92 ? 7.803 5.982 -4.217 1.00 93.81 92 ASN A CA 1
ATOM 730 C C . ASN A 1 92 ? 8.104 4.474 -4.225 1.00 93.81 92 ASN A C 1
ATOM 732 O O . ASN A 1 92 ? 9.170 4.039 -3.786 1.00 93.81 92 ASN A O 1
ATOM 736 N N . VAL A 1 93 ? 7.149 3.675 -4.697 1.00 95.44 93 VAL A N 1
ATOM 737 C CA . VAL A 1 93 ? 7.259 2.209 -4.799 1.00 95.44 93 VAL A CA 1
ATOM 738 C C . VAL A 1 93 ? 7.802 1.826 -6.167 1.00 95.44 93 VAL A C 1
ATOM 740 O O . VAL A 1 93 ? 7.280 2.290 -7.180 1.00 95.44 93 VAL A O 1
ATOM 743 N N . TYR A 1 94 ? 8.855 1.013 -6.217 1.00 97.25 94 TYR A N 1
ATOM 744 C CA . TYR A 1 94 ? 9.494 0.620 -7.475 1.00 97.25 94 TYR A CA 1
ATOM 745 C C . TYR A 1 94 ? 9.237 -0.857 -7.764 1.00 97.25 94 TYR A C 1
ATOM 747 O O . TYR A 1 94 ? 9.202 -1.670 -6.846 1.00 97.25 94 TYR A O 1
ATOM 755 N N . ILE A 1 95 ? 9.036 -1.191 -9.035 1.00 96.81 95 ILE A N 1
ATOM 756 C CA . ILE A 1 95 ? 8.884 -2.566 -9.520 1.00 96.81 95 ILE A CA 1
ATOM 757 C C . ILE A 1 95 ? 10.004 -2.805 -10.516 1.00 96.81 95 ILE A C 1
ATOM 759 O O . ILE A 1 95 ? 10.148 -2.025 -11.452 1.00 96.81 95 ILE A O 1
ATOM 763 N N . TYR A 1 96 ? 10.789 -3.851 -10.314 1.00 96.81 96 TYR A N 1
ATOM 764 C CA . TYR A 1 96 ? 11.917 -4.197 -11.174 1.00 96.81 96 TYR A CA 1
ATOM 765 C C . TYR A 1 96 ? 11.508 -5.316 -12.119 1.00 96.81 96 TYR A C 1
ATOM 767 O O . TYR A 1 96 ? 10.854 -6.261 -11.684 1.00 96.81 96 TYR A O 1
ATOM 775 N N . TYR A 1 97 ? 11.853 -5.204 -13.400 1.00 95.81 97 TYR A N 1
ATOM 776 C CA . TYR A 1 97 ? 11.469 -6.179 -14.420 1.00 95.81 97 TYR A CA 1
ATOM 777 C C . TYR A 1 97 ? 12.639 -7.087 -14.799 1.00 95.81 97 TYR A C 1
ATOM 779 O O . TYR A 1 97 ? 13.784 -6.635 -14.776 1.00 95.81 97 TYR A O 1
ATOM 787 N N . PRO A 1 98 ? 12.367 -8.350 -15.177 1.00 96.06 98 PRO A N 1
ATOM 788 C CA . PRO A 1 98 ? 13.415 -9.261 -15.608 1.00 96.06 98 PRO A CA 1
ATOM 789 C C . PRO A 1 98 ? 14.021 -8.811 -16.935 1.00 96.06 98 PRO A C 1
ATOM 791 O O . PRO A 1 98 ? 13.345 -8.234 -17.795 1.00 96.06 98 PRO A O 1
ATOM 794 N N . THR A 1 99 ? 15.284 -9.162 -17.145 1.00 94.38 99 THR A N 1
ATOM 795 C CA . THR A 1 99 ? 16.027 -8.892 -18.382 1.00 94.38 99 THR A CA 1
ATOM 796 C C . THR A 1 99 ? 15.333 -9.516 -19.597 1.00 94.38 99 THR A C 1
ATOM 798 O O . THR A 1 99 ? 15.276 -8.912 -20.668 1.00 94.38 99 THR A O 1
ATOM 801 N N . SER A 1 100 ? 14.679 -10.669 -19.411 1.00 94.81 100 SER A N 1
ATOM 802 C CA . SER A 1 100 ? 13.850 -11.332 -20.432 1.00 94.81 100 SER A CA 1
ATOM 803 C C . SER A 1 100 ? 12.651 -10.502 -20.917 1.00 94.81 100 SER A C 1
ATOM 805 O O . SER A 1 100 ? 12.177 -10.715 -22.032 1.00 94.81 100 SER A O 1
ATOM 807 N N . ALA A 1 101 ? 12.181 -9.539 -20.117 1.00 92.25 101 ALA A N 1
ATOM 808 C CA . ALA A 1 101 ? 11.110 -8.602 -20.462 1.00 92.25 101 ALA A CA 1
ATOM 809 C C . ALA A 1 101 ? 11.632 -7.211 -20.883 1.00 92.25 101 ALA A C 1
ATOM 811 O O . ALA A 1 101 ? 10.841 -6.281 -21.031 1.00 92.25 101 ALA A O 1
ATOM 812 N N . GLY A 1 102 ? 12.946 -7.061 -21.086 1.00 92.62 102 GLY A N 1
ATOM 813 C CA . GLY A 1 102 ? 13.596 -5.797 -21.449 1.00 92.62 102 GLY A CA 1
ATOM 814 C C . GLY A 1 102 ? 14.226 -5.035 -20.277 1.00 92.62 102 GLY A C 1
ATOM 815 O O . GLY A 1 102 ? 14.813 -3.978 -20.506 1.00 92.62 102 GLY A O 1
ATOM 816 N N . GLY A 1 103 ? 14.148 -5.572 -19.054 1.00 94.44 103 GLY A N 1
ATOM 817 C CA . GLY A 1 103 ? 14.727 -4.970 -17.853 1.00 94.44 103 GLY A CA 1
ATOM 818 C C . GLY A 1 103 ? 14.068 -3.649 -17.439 1.00 94.44 103 GLY A C 1
ATOM 819 O O . GLY A 1 103 ? 12.921 -3.356 -17.782 1.00 94.44 103 GLY A O 1
ATOM 820 N N . GLY A 1 104 ? 14.809 -2.843 -16.680 1.00 96.06 104 GLY A N 1
ATOM 821 C CA . GLY A 1 104 ? 14.353 -1.558 -16.166 1.00 96.06 104 GLY A CA 1
ATOM 822 C C . GLY A 1 104 ? 13.425 -1.676 -14.957 1.00 96.06 104 GLY A C 1
ATOM 823 O O . GLY A 1 104 ? 13.300 -2.721 -14.312 1.00 96.06 104 GLY A O 1
ATOM 824 N N . SER A 1 105 ? 12.771 -0.563 -14.634 1.00 97.06 105 SER A N 1
ATOM 825 C CA . SER A 1 105 ? 11.889 -0.448 -13.478 1.00 97.06 105 SER A CA 1
ATOM 826 C C . SER A 1 105 ? 10.687 0.459 -13.724 1.00 97.06 105 SER A C 1
ATOM 828 O O . SER A 1 105 ? 10.769 1.487 -14.396 1.00 97.06 105 SER A O 1
ATOM 830 N N . GLN A 1 106 ? 9.557 0.118 -13.110 1.00 97.00 106 GLN A N 1
ATOM 831 C CA . GLN A 1 106 ? 8.394 0.989 -13.001 1.00 97.00 106 GLN A CA 1
ATOM 832 C C . GLN A 1 106 ? 8.453 1.759 -11.690 1.00 97.00 106 GLN A C 1
ATOM 834 O O . GLN A 1 106 ? 8.471 1.176 -10.608 1.00 97.00 106 GLN A O 1
ATOM 839 N N . ARG A 1 107 ? 8.448 3.089 -11.774 1.00 97.25 107 ARG A N 1
ATOM 840 C CA . ARG A 1 107 ? 8.530 3.977 -10.612 1.00 97.25 107 ARG A CA 1
ATOM 841 C C . ARG A 1 107 ? 7.160 4.556 -10.314 1.00 97.25 107 ARG A C 1
ATOM 843 O O . ARG A 1 107 ? 6.705 5.460 -11.018 1.00 97.25 107 ARG A O 1
ATOM 850 N N . LEU A 1 108 ? 6.487 4.020 -9.302 1.00 96.69 108 LEU A N 1
ATOM 851 C CA . LEU A 1 108 ? 5.200 4.523 -8.837 1.00 96.69 108 LEU A CA 1
ATOM 852 C C . LEU A 1 108 ? 5.425 5.765 -7.979 1.00 96.69 108 LEU A C 1
ATOM 854 O O . LEU A 1 108 ? 6.460 5.925 -7.334 1.00 96.69 108 LEU A O 1
ATOM 858 N N . PHE A 1 109 ? 4.444 6.657 -7.992 1.00 94.56 109 PHE A N 1
ATOM 859 C CA . PHE A 1 109 ? 4.444 7.860 -7.174 1.00 94.56 109 PHE A CA 1
ATOM 860 C C . PHE A 1 109 ? 3.013 8.287 -6.871 1.00 94.56 109 PHE A C 1
ATOM 862 O O . PHE A 1 109 ? 2.052 7.904 -7.549 1.00 94.56 109 PHE A O 1
ATOM 869 N N . ARG A 1 110 ? 2.856 9.147 -5.860 1.00 91.00 110 ARG A N 1
ATOM 870 C CA . ARG A 1 110 ? 1.564 9.771 -5.574 1.00 91.00 110 ARG A CA 1
ATOM 871 C C . ARG A 1 110 ? 1.077 10.503 -6.819 1.00 91.00 110 ARG A C 1
ATOM 873 O O . ARG A 1 110 ? 1.734 11.425 -7.281 1.00 91.00 110 ARG A O 1
ATOM 880 N N . LYS A 1 111 ? -0.086 10.095 -7.324 1.00 90.50 111 LYS A N 1
ATOM 881 C CA . LYS A 1 111 ? -0.687 10.569 -8.575 1.00 90.50 111 LYS A CA 1
ATOM 882 C C . LYS A 1 111 ? -0.522 12.076 -8.809 1.00 90.50 111 LYS A C 1
ATOM 884 O O . LYS A 1 111 ? -0.991 12.888 -8.010 1.00 90.50 111 LYS A O 1
ATOM 889 N N . ILE A 1 112 ? 0.044 12.422 -9.965 1.00 88.00 112 ILE A N 1
ATOM 890 C CA . ILE A 1 112 ? 0.211 13.795 -10.456 1.00 88.00 112 ILE A CA 1
ATOM 891 C C . ILE A 1 112 ? -0.503 13.890 -11.806 1.00 88.00 112 ILE A C 1
ATOM 893 O O . ILE A 1 112 ? -0.107 13.261 -12.787 1.00 88.00 112 ILE A O 1
ATOM 897 N N . GLY A 1 113 ? -1.603 14.643 -11.859 1.00 89.38 113 GLY A N 1
ATOM 898 C CA . GLY A 1 113 ? -2.403 14.776 -13.079 1.00 89.38 113 GLY A CA 1
ATOM 899 C C . GLY A 1 113 ? -2.959 13.432 -13.570 1.00 89.38 113 GLY A C 1
ATOM 900 O O . GLY A 1 113 ? -3.770 12.796 -12.888 1.00 89.38 113 GLY A O 1
ATOM 901 N N . SER A 1 114 ? -2.571 13.017 -14.775 1.00 89.25 114 SER A N 1
ATOM 902 C CA . SER A 1 114 ? -3.002 11.771 -15.431 1.00 89.25 114 SER A CA 1
ATOM 903 C C . SER A 1 114 ? -2.039 10.594 -15.238 1.00 89.25 114 SER A C 1
ATOM 905 O O . SER A 1 114 ? -2.257 9.549 -15.851 1.00 89.25 114 SER A O 1
ATOM 907 N N . ARG A 1 115 ? -1.003 10.735 -14.397 1.00 92.44 115 ARG A N 1
ATOM 908 C CA . ARG A 1 115 ? -0.010 9.682 -14.155 1.00 92.44 115 ARG A CA 1
ATOM 909 C C . ARG A 1 115 ? 0.089 9.256 -12.695 1.00 92.44 115 ARG A C 1
ATOM 911 O O . ARG A 1 115 ? -0.051 10.079 -11.790 1.00 92.44 115 ARG A O 1
ATOM 918 N N . SER A 1 116 ? 0.359 7.972 -12.496 1.00 93.50 116 SER A N 1
ATOM 919 C CA . SER A 1 116 ? 0.599 7.321 -11.198 1.00 93.50 116 SER A CA 1
ATOM 920 C C . SER A 1 116 ? 1.892 6.500 -11.162 1.00 93.50 116 SER A C 1
ATOM 922 O O . SER A 1 116 ? 2.298 6.050 -10.094 1.00 93.50 116 SER A O 1
ATOM 924 N N . SER A 1 117 ? 2.539 6.305 -12.310 1.00 96.44 117 SER A N 1
ATOM 925 C CA . SER A 1 117 ? 3.879 5.733 -12.412 1.00 96.44 117 SER A CA 1
ATOM 926 C C . SER A 1 117 ? 4.538 6.122 -13.736 1.00 96.44 117 SER A C 1
ATOM 928 O O . SER A 1 117 ? 3.913 6.747 -14.604 1.00 96.44 117 SER A O 1
ATOM 930 N N . VAL A 1 118 ? 5.825 5.811 -13.865 1.00 96.44 118 VAL A N 1
ATOM 931 C CA . VAL A 1 118 ? 6.597 5.992 -15.094 1.00 96.44 118 VAL A CA 1
ATOM 932 C C . VAL A 1 118 ? 7.640 4.889 -15.224 1.00 96.44 118 VAL A C 1
ATOM 934 O O . VAL A 1 118 ? 8.265 4.510 -14.233 1.00 96.44 118 VAL A O 1
ATOM 937 N N . TYR A 1 119 ? 7.844 4.410 -16.448 1.00 96.75 119 TYR A N 1
ATOM 938 C CA . TYR A 1 119 ? 8.937 3.498 -16.759 1.00 96.75 119 TYR A CA 1
ATOM 939 C C . TYR A 1 119 ? 10.288 4.218 -16.691 1.00 96.75 119 TYR A C 1
ATOM 941 O O . TYR A 1 119 ? 10.423 5.372 -17.111 1.00 96.75 119 TYR A O 1
ATOM 949 N N . SER A 1 120 ? 11.297 3.520 -16.189 1.00 96.94 120 SER A N 1
ATOM 950 C CA . SER A 1 120 ? 12.689 3.937 -16.142 1.00 96.94 120 SER A CA 1
ATOM 951 C C . SER A 1 120 ? 13.572 2.801 -16.661 1.00 96.94 120 SER A C 1
ATOM 953 O O . SER A 1 120 ? 13.354 1.657 -16.281 1.00 96.94 120 SER A O 1
ATOM 955 N N . PRO A 1 121 ? 14.604 3.088 -17.473 1.00 96.12 121 PRO A N 1
ATOM 956 C CA . PRO A 1 121 ? 15.547 2.062 -17.922 1.00 96.12 121 PRO A CA 1
ATOM 957 C C . PRO A 1 121 ? 16.496 1.576 -16.810 1.00 96.12 121 PRO A C 1
ATOM 959 O O . PRO A 1 121 ? 17.322 0.708 -17.054 1.00 96.12 121 PRO A O 1
ATOM 962 N N . GLU A 1 122 ? 16.423 2.152 -15.607 1.00 96.12 122 GLU A N 1
ATOM 963 C CA . GLU A 1 122 ? 17.267 1.771 -14.476 1.00 96.12 122 GLU A CA 1
ATOM 964 C C . GLU A 1 122 ? 16.831 0.421 -13.898 1.00 96.12 122 GLU A C 1
ATOM 966 O O . GLU A 1 122 ? 15.706 0.304 -13.406 1.00 96.12 122 GLU A O 1
ATOM 971 N N . SER A 1 123 ? 17.735 -0.557 -13.914 1.00 94.94 123 SER A N 1
ATOM 972 C CA . SER A 1 123 ? 17.516 -1.891 -13.336 1.00 94.94 123 SER A CA 1
ATOM 973 C C . SER A 1 123 ? 18.114 -2.049 -11.935 1.00 94.94 123 SER A C 1
ATOM 975 O O . SER A 1 123 ? 17.866 -3.060 -11.289 1.00 94.94 123 SER A O 1
ATOM 977 N N . THR A 1 124 ? 18.897 -1.080 -11.443 1.00 94.00 124 THR A N 1
ATOM 978 C CA . THR A 1 124 ? 19.536 -1.186 -10.119 1.00 94.00 124 THR A CA 1
ATOM 979 C C . THR A 1 124 ? 18.632 -0.695 -8.985 1.00 94.00 124 THR A C 1
ATOM 981 O O . THR A 1 124 ? 17.839 0.245 -9.150 1.00 94.00 124 THR A O 1
ATOM 984 N N . VAL A 1 125 ? 18.742 -1.325 -7.807 1.00 94.81 125 VAL A N 1
ATOM 985 C CA . VAL A 1 125 ? 17.930 -0.941 -6.639 1.00 94.81 125 VAL A CA 1
ATOM 986 C C . VAL A 1 125 ? 18.475 0.295 -5.928 1.00 94.81 125 VAL A C 1
ATOM 988 O O . VAL A 1 125 ? 19.623 0.713 -6.127 1.00 94.81 125 VAL A O 1
ATOM 991 N N . ARG A 1 126 ? 17.646 0.940 -5.100 1.00 93.50 126 ARG A N 1
ATOM 992 C CA . ARG A 1 126 ? 18.046 2.179 -4.423 1.00 93.50 126 ARG A CA 1
ATOM 993 C C . ARG A 1 126 ? 19.083 1.881 -3.340 1.00 93.50 126 ARG A C 1
ATOM 995 O O . ARG A 1 126 ? 18.845 1.140 -2.395 1.00 93.50 126 ARG A O 1
ATOM 1002 N N . LYS A 1 127 ? 20.240 2.545 -3.432 1.00 87.25 127 LYS A N 1
ATOM 1003 C CA . LYS A 1 127 ? 21.376 2.345 -2.507 1.00 87.25 127 LYS A CA 1
ATOM 1004 C C . LYS A 1 127 ? 21.259 3.126 -1.196 1.00 87.25 127 LYS A C 1
ATOM 1006 O O . LYS A 1 127 ? 22.006 2.876 -0.254 1.00 87.25 127 LYS A O 1
ATOM 1011 N N . THR A 1 128 ? 20.368 4.115 -1.136 1.00 84.00 128 THR A N 1
ATOM 1012 C CA . THR A 1 128 ? 20.232 5.029 0.002 1.00 84.00 128 THR A CA 1
ATOM 1013 C C . THR A 1 128 ? 18.812 5.006 0.537 1.00 84.00 128 THR A C 1
ATOM 1015 O O . THR A 1 128 ? 17.884 5.412 -0.142 1.00 84.00 128 THR A O 1
ATOM 1018 N N . GLY A 1 129 ? 18.637 4.578 1.785 1.00 82.94 129 GLY A N 1
ATOM 1019 C CA . GLY A 1 129 ? 17.321 4.511 2.415 1.00 82.94 129 GLY A CA 1
ATOM 1020 C C . GLY A 1 129 ? 17.106 3.196 3.142 1.00 82.94 129 GLY A C 1
ATOM 1021 O O . GLY A 1 129 ? 18.052 2.488 3.485 1.00 82.94 129 GLY A O 1
ATOM 1022 N N . SER A 1 130 ? 15.851 2.894 3.443 1.00 82.75 130 SER A N 1
ATOM 1023 C CA . SER A 1 130 ? 15.449 1.602 3.992 1.00 82.75 130 SER A CA 1
ATOM 1024 C C . SER A 1 130 ? 14.189 1.161 3.277 1.00 82.75 130 SER A C 1
ATOM 1026 O O . SER A 1 130 ? 13.226 1.932 3.189 1.00 82.75 130 SER A O 1
ATOM 1028 N N . TYR A 1 131 ? 14.225 -0.070 2.778 1.00 87.69 131 TYR A N 1
ATOM 1029 C CA . TYR A 1 131 ? 13.229 -0.603 1.867 1.00 87.69 131 TYR A CA 1
ATOM 1030 C C . TYR A 1 131 ? 12.776 -1.994 2.298 1.00 87.69 131 TYR A C 1
ATOM 1032 O O . TYR A 1 131 ? 13.506 -2.716 2.977 1.00 87.69 131 TYR A O 1
ATOM 1040 N N . ILE A 1 132 ? 11.555 -2.332 1.910 1.00 87.00 132 ILE A N 1
ATOM 1041 C CA . ILE A 1 132 ? 10.955 -3.655 2.002 1.00 87.00 132 ILE A CA 1
ATOM 1042 C C . ILE A 1 132 ? 10.956 -4.225 0.588 1.00 87.00 132 ILE A C 1
ATOM 1044 O O . ILE A 1 132 ? 10.493 -3.553 -0.336 1.00 87.00 132 ILE A O 1
ATOM 1048 N N . TYR A 1 133 ? 11.468 -5.442 0.443 1.00 90.94 133 TYR A N 1
ATOM 1049 C CA . TYR A 1 133 ? 11.444 -6.199 -0.802 1.00 90.94 133 TYR A CA 1
ATOM 1050 C C . TYR A 1 133 ? 10.376 -7.283 -0.696 1.00 90.94 133 TYR A C 1
ATOM 1052 O O . TYR A 1 133 ? 10.258 -7.936 0.341 1.00 90.94 133 TYR A O 1
ATOM 1060 N N . GLU A 1 134 ? 9.568 -7.434 -1.738 1.00 88.75 134 GLU A N 1
ATOM 1061 C CA . GLU A 1 134 ? 8.513 -8.445 -1.813 1.00 88.75 134 GLU A CA 1
ATOM 1062 C C . GLU A 1 134 ? 8.400 -8.999 -3.236 1.00 88.75 134 GLU A C 1
ATOM 1064 O O . GLU A 1 134 ? 8.734 -8.325 -4.216 1.00 88.75 134 GLU A O 1
ATOM 1069 N N . GLU A 1 135 ? 7.911 -10.231 -3.352 1.00 89.56 135 GLU A N 1
ATOM 1070 C CA . GLU A 1 135 ? 7.603 -10.836 -4.646 1.00 89.56 135 GLU A CA 1
ATOM 1071 C C . GLU A 1 135 ? 6.508 -10.039 -5.368 1.00 89.56 135 GLU A C 1
ATOM 1073 O O . GLU A 1 135 ? 5.514 -9.615 -4.768 1.00 89.56 135 GLU A O 1
ATOM 1078 N N . PHE A 1 136 ? 6.674 -9.837 -6.677 1.00 91.06 136 PHE A N 1
ATOM 1079 C CA . PHE A 1 136 ? 5.630 -9.218 -7.482 1.00 91.06 136 PHE A CA 1
ATOM 1080 C C . PHE A 1 136 ? 4.484 -10.206 -7.708 1.00 91.06 136 PHE A C 1
ATOM 1082 O O . PHE A 1 136 ? 4.672 -11.297 -8.245 1.00 91.06 136 PHE A O 1
ATOM 1089 N N . MET A 1 137 ? 3.270 -9.790 -7.356 1.00 87.25 137 MET A N 1
ATOM 1090 C CA . MET A 1 137 ? 2.076 -10.614 -7.518 1.00 87.25 137 MET A CA 1
ATOM 1091 C C . MET A 1 137 ? 1.406 -10.309 -8.865 1.00 87.25 137 MET A C 1
ATOM 1093 O O . MET A 1 137 ? 0.889 -9.200 -9.034 1.00 87.25 137 MET A O 1
ATOM 1097 N N . PRO A 1 138 ? 1.363 -11.259 -9.819 1.00 84.50 138 PRO A N 1
ATOM 1098 C CA . PRO A 1 138 ? 0.716 -11.040 -11.106 1.00 84.50 138 PRO A CA 1
ATOM 1099 C C . PRO A 1 138 ? -0.807 -11.020 -10.921 1.00 84.50 138 PRO A C 1
ATOM 1101 O O . PRO A 1 138 ? -1.442 -12.056 -10.724 1.00 84.50 138 PRO A O 1
ATOM 1104 N N . THR A 1 139 ? -1.393 -9.825 -10.949 1.00 88.12 139 THR A N 1
ATOM 1105 C CA . THR A 1 139 ? -2.848 -9.625 -10.948 1.00 88.12 139 THR A CA 1
ATOM 1106 C C . THR A 1 139 ? -3.371 -9.448 -12.372 1.00 88.12 139 THR A C 1
ATOM 1108 O O . THR A 1 139 ? -2.600 -9.201 -13.300 1.00 88.12 139 THR A O 1
ATOM 1111 N N . ASP A 1 140 ? -4.694 -9.455 -12.547 1.00 84.25 140 ASP A N 1
ATOM 1112 C CA . ASP A 1 140 ? -5.363 -9.130 -13.822 1.00 84.25 140 ASP A CA 1
ATOM 1113 C C . ASP A 1 140 ? -5.259 -7.631 -14.204 1.00 84.25 140 ASP A C 1
ATOM 1115 O O . ASP A 1 140 ? -6.089 -7.089 -14.933 1.00 84.25 140 ASP A O 1
ATOM 1119 N N . GLY A 1 141 ? -4.259 -6.917 -13.675 1.00 86.31 141 GLY A N 1
ATOM 1120 C CA . GLY A 1 141 ? -4.015 -5.507 -13.964 1.00 86.31 141 GLY A CA 1
ATOM 1121 C C . GLY A 1 141 ? -4.865 -4.531 -13.151 1.00 86.31 141 GLY A C 1
ATOM 1122 O O . GLY A 1 141 ? -4.887 -3.336 -13.457 1.00 86.31 141 GLY A O 1
ATOM 1123 N N . THR A 1 142 ? -5.551 -5.003 -12.108 1.00 90.00 142 THR A N 1
ATOM 1124 C CA . THR A 1 142 ? -6.362 -4.156 -11.224 1.00 90.00 142 THR A CA 1
ATOM 1125 C C . THR A 1 142 ? -6.012 -4.339 -9.757 1.00 90.00 142 THR A C 1
ATOM 1127 O O . THR A 1 142 ? -5.833 -5.467 -9.299 1.00 90.00 142 THR A O 1
ATOM 1130 N N . ASP A 1 143 ? -6.034 -3.238 -9.012 1.00 89.44 143 ASP A N 1
ATOM 1131 C CA . ASP A 1 143 ? -5.897 -3.236 -7.559 1.00 89.44 143 ASP A CA 1
ATOM 1132 C C . ASP A 1 143 ? -7.288 -3.128 -6.928 1.00 89.44 143 ASP A C 1
ATOM 1134 O O . ASP A 1 143 ? -8.063 -2.225 -7.270 1.00 89.44 143 ASP A O 1
ATOM 1138 N N . VAL A 1 144 ? -7.616 -4.029 -5.999 1.00 95.06 144 VAL A N 1
ATOM 1139 C CA . VAL A 1 144 ? -8.892 -4.001 -5.274 1.00 95.06 144 VAL A CA 1
ATOM 1140 C C . VAL A 1 144 ? -8.721 -3.178 -4.004 1.00 95.06 144 VAL A C 1
ATOM 1142 O O . VAL A 1 144 ? -7.978 -3.555 -3.104 1.00 95.06 144 VAL A O 1
ATOM 1145 N N . LYS A 1 145 ? -9.445 -2.067 -3.891 1.00 95.88 145 LYS A N 1
ATOM 1146 C CA . LYS A 1 145 ? -9.491 -1.237 -2.686 1.00 95.88 145 LYS A CA 1
ATOM 1147 C C . LYS A 1 145 ? -10.695 -1.614 -1.847 1.00 95.88 145 LYS A C 1
ATOM 1149 O O . LYS A 1 145 ? -11.831 -1.543 -2.318 1.00 95.88 145 LYS A O 1
ATOM 1154 N N . VAL A 1 146 ? -10.448 -1.990 -0.601 1.00 97.25 146 VAL A N 1
ATOM 1155 C CA . VAL A 1 146 ? -11.466 -2.426 0.352 1.00 97.25 146 VAL A CA 1
ATOM 1156 C C . VAL A 1 146 ? -11.619 -1.394 1.461 1.00 97.25 146 VAL A C 1
ATOM 1158 O O . VAL A 1 146 ? -10.640 -0.879 1.991 1.00 97.25 146 VAL A O 1
ATOM 1161 N N . TYR A 1 147 ? -12.864 -1.108 1.829 1.00 97.00 147 TYR A N 1
ATOM 1162 C CA . TYR A 1 147 ? -13.247 -0.102 2.811 1.00 97.00 147 TYR A CA 1
ATOM 1163 C C . TYR A 1 147 ? -14.195 -0.718 3.836 1.00 97.00 147 TYR A C 1
ATOM 1165 O O . TYR A 1 147 ? -15.362 -0.984 3.536 1.00 97.00 147 TYR A O 1
ATOM 1173 N N . THR A 1 148 ? -13.710 -0.943 5.053 1.00 96.12 148 THR A N 1
ATOM 1174 C CA . THR A 1 148 ? -14.501 -1.492 6.156 1.00 96.12 148 THR A CA 1
ATOM 1175 C C . THR A 1 148 ? -15.218 -0.393 6.925 1.00 96.12 148 THR A C 1
ATOM 1177 O O . THR A 1 148 ? -14.683 0.702 7.105 1.00 96.12 148 THR A O 1
ATOM 1180 N N . VAL A 1 149 ? -16.406 -0.708 7.442 1.00 91.50 149 VAL A N 1
ATOM 1181 C CA . VAL A 1 149 ? -17.109 0.098 8.451 1.00 91.50 149 VAL A CA 1
ATOM 1182 C C . VAL A 1 149 ? -17.581 -0.856 9.540 1.00 91.50 149 VAL A C 1
ATOM 1184 O O . VAL A 1 149 ? -18.653 -1.440 9.476 1.00 91.50 149 VAL A O 1
ATOM 1187 N N . GLY A 1 150 ? -16.734 -1.071 10.537 1.00 90.69 150 GLY A N 1
ATOM 1188 C CA . GLY A 1 150 ? -16.866 -2.189 11.457 1.00 90.69 150 GLY A CA 1
ATOM 1189 C C . GLY A 1 150 ? -16.444 -3.524 10.826 1.00 90.69 150 GLY A C 1
ATOM 1190 O O . GLY A 1 150 ? -16.068 -3.577 9.656 1.00 90.69 150 GLY A O 1
ATOM 1191 N N . PRO A 1 151 ? -16.471 -4.607 11.618 1.00 91.69 151 PRO A N 1
ATOM 1192 C CA . PRO A 1 151 ? -15.946 -5.908 11.205 1.00 91.69 151 PRO A CA 1
ATOM 1193 C C . PRO A 1 151 ? -16.811 -6.636 10.170 1.00 91.69 151 PRO A C 1
ATOM 1195 O O . PRO A 1 151 ? -16.297 -7.510 9.479 1.00 91.69 151 PRO A O 1
ATOM 1198 N N . ASP A 1 152 ? -18.099 -6.297 10.072 1.00 93.75 152 ASP A N 1
ATOM 1199 C CA . ASP A 1 152 ? -19.081 -7.067 9.295 1.00 93.75 152 ASP A CA 1
ATOM 1200 C C . ASP A 1 152 ? -19.546 -6.355 8.014 1.00 93.75 152 ASP A C 1
ATOM 1202 O O . ASP A 1 152 ? -20.268 -6.939 7.206 1.00 93.75 152 ASP A O 1
ATOM 1206 N N . TYR A 1 153 ? -19.112 -5.109 7.794 1.00 95.38 153 TYR A N 1
ATOM 1207 C CA . TYR A 1 153 ? -19.371 -4.367 6.562 1.00 95.38 153 TYR A CA 1
ATOM 1208 C C . TYR A 1 153 ? -18.061 -4.031 5.854 1.00 95.38 153 TYR A C 1
ATOM 1210 O O . TYR A 1 153 ? -17.154 -3.440 6.444 1.00 95.38 153 TYR A O 1
ATOM 1218 N N . ALA A 1 154 ? -17.997 -4.356 4.564 1.00 96.31 154 ALA A N 1
ATOM 1219 C CA . ALA A 1 154 ? -16.901 -3.988 3.682 1.00 96.31 154 ALA A CA 1
ATOM 1220 C C . ALA A 1 154 ? -17.433 -3.659 2.282 1.00 96.31 154 ALA A C 1
ATOM 1222 O O . ALA A 1 154 ? -18.193 -4.432 1.698 1.00 96.31 154 ALA A O 1
ATOM 1223 N N . HIS A 1 155 ? -17.008 -2.517 1.750 1.00 95.88 155 HIS A N 1
ATOM 1224 C CA . HIS A 1 155 ? -17.204 -2.117 0.361 1.00 95.88 155 HIS A CA 1
ATOM 1225 C C . HIS A 1 155 ? -15.906 -2.334 -0.417 1.00 95.88 155 HIS A C 1
ATOM 1227 O O . HIS A 1 155 ? -14.835 -2.106 0.141 1.00 95.88 155 HIS A O 1
ATOM 1233 N N . ALA A 1 156 ? -15.981 -2.739 -1.685 1.00 96.69 156 ALA A N 1
ATOM 1234 C CA . ALA A 1 156 ? -14.797 -2.907 -2.518 1.00 96.69 156 ALA A CA 1
ATOM 1235 C C . ALA A 1 156 ? -14.989 -2.345 -3.929 1.00 96.69 156 ALA A C 1
ATOM 1237 O O . ALA A 1 156 ? -16.044 -2.495 -4.547 1.00 96.69 156 ALA A O 1
ATOM 1238 N N . GLU A 1 157 ? -13.933 -1.722 -4.434 1.00 95.25 157 GLU A N 1
ATOM 1239 C CA . GLU A 1 157 ? -13.840 -1.169 -5.782 1.00 95.25 157 GLU A CA 1
ATOM 1240 C C . GLU A 1 157 ? -12.465 -1.499 -6.369 1.00 95.25 157 GLU A C 1
ATOM 1242 O O . GLU A 1 157 ? -11.456 -1.427 -5.674 1.00 95.25 157 GLU A O 1
ATOM 1247 N N . ALA A 1 158 ? -12.411 -1.858 -7.646 1.00 93.69 158 ALA A N 1
ATOM 1248 C CA . ALA A 1 158 ? -11.174 -2.072 -8.379 1.00 93.69 158 ALA A CA 1
ATOM 1249 C C . ALA A 1 158 ? -10.810 -0.831 -9.187 1.00 93.69 158 ALA A C 1
ATOM 1251 O O . ALA A 1 158 ? -11.682 -0.113 -9.688 1.00 93.69 158 ALA A O 1
ATOM 1252 N N . ARG A 1 159 ? -9.509 -0.607 -9.345 1.00 91.81 159 ARG A N 1
ATOM 1253 C CA . ARG A 1 159 ? -8.952 0.409 -10.242 1.00 91.81 159 ARG A CA 1
ATOM 1254 C C . ARG A 1 159 ? -7.804 -0.188 -11.035 1.00 91.81 159 ARG A C 1
ATOM 1256 O O . ARG A 1 159 ? -7.219 -1.177 -10.603 1.00 91.81 159 ARG A O 1
ATOM 1263 N N . LYS A 1 160 ? -7.470 0.417 -12.174 1.00 92.19 160 LYS A N 1
ATOM 1264 C CA . LYS A 1 160 ? -6.296 0.015 -12.951 1.00 92.19 160 LYS A CA 1
ATOM 1265 C C . LYS A 1 160 ? -5.035 0.126 -12.092 1.00 92.19 160 LYS A C 1
ATOM 1267 O O . LYS A 1 160 ? -4.805 1.168 -11.477 1.00 92.19 160 LYS A O 1
ATOM 1272 N N . SER A 1 161 ? -4.237 -0.936 -12.077 1.00 91.19 161 SER A N 1
ATOM 1273 C CA . SER A 1 161 ? -3.002 -0.984 -11.307 1.00 91.19 161 SER A CA 1
ATOM 1274 C C . SER A 1 161 ? -1.982 0.016 -11.865 1.00 91.19 161 SER A C 1
ATOM 1276 O O . SER A 1 161 ? -1.755 0.058 -13.082 1.00 91.19 161 SER A O 1
ATOM 1278 N N . PRO A 1 162 ? -1.316 0.815 -11.013 1.00 87.94 162 PRO A N 1
ATOM 1279 C CA . PRO A 1 162 ? -0.245 1.700 -11.443 1.00 87.94 162 PRO A CA 1
ATOM 1280 C C . PRO A 1 162 ? 1.000 0.912 -11.885 1.00 87.94 162 PRO A C 1
ATOM 1282 O O . PRO A 1 162 ? 1.877 1.503 -12.508 1.00 87.94 162 PRO A O 1
ATOM 1285 N N . ALA A 1 163 ? 1.071 -0.396 -11.616 1.00 87.56 163 ALA A N 1
ATOM 1286 C CA . ALA A 1 163 ? 2.131 -1.292 -12.077 1.00 87.56 163 ALA A CA 1
ATOM 1287 C C . ALA A 1 163 ? 2.126 -1.555 -13.596 1.00 87.56 163 ALA A C 1
ATOM 1289 O O . ALA A 1 163 ? 3.097 -2.098 -14.113 1.00 87.56 163 ALA A O 1
ATOM 1290 N N . LEU A 1 164 ? 1.045 -1.190 -14.299 1.00 87.19 164 LEU A N 1
ATOM 1291 C CA . LEU A 1 164 ? 0.929 -1.327 -15.753 1.00 87.19 164 LEU A CA 1
ATOM 1292 C C . LEU A 1 164 ? 1.647 -0.169 -16.478 1.00 87.19 164 LEU A C 1
ATOM 1294 O O . LEU A 1 164 ? 2.864 -0.052 -16.445 1.00 87.19 164 LEU A O 1
ATOM 1298 N N . ASP A 1 165 ? 0.903 0.726 -17.127 1.00 86.50 165 ASP A N 1
ATOM 1299 C CA . ASP A 1 165 ? 1.452 1.834 -17.925 1.00 86.50 165 ASP A CA 1
ATOM 1300 C C . ASP A 1 165 ? 1.540 3.167 -17.160 1.00 86.50 165 ASP A C 1
ATOM 1302 O O . ASP A 1 165 ? 2.020 4.172 -17.690 1.00 86.50 165 ASP A O 1
ATOM 1306 N N . GLY A 1 166 ? 1.031 3.205 -15.926 1.00 86.69 166 GLY A N 1
ATOM 1307 C CA . GLY A 1 166 ? 0.965 4.413 -15.108 1.00 86.69 166 GLY A CA 1
ATOM 1308 C C . GLY A 1 166 ? -0.037 5.465 -15.572 1.00 86.69 166 GLY A C 1
ATOM 1309 O O . GLY A 1 166 ? -0.097 6.537 -14.966 1.00 86.69 166 GLY A O 1
ATOM 1310 N N . LYS A 1 167 ? -0.829 5.200 -16.619 1.00 90.25 167 LYS A N 1
ATOM 1311 C CA . LYS A 1 167 ? -1.867 6.106 -17.113 1.00 90.25 167 LYS A CA 1
ATOM 1312 C C . LYS A 1 167 ? -3.144 5.906 -16.309 1.00 90.25 167 LYS A C 1
ATOM 1314 O O . LYS A 1 167 ? -3.747 4.836 -16.304 1.00 90.25 167 LYS A O 1
ATOM 1319 N N . VAL A 1 168 ? -3.593 6.984 -15.681 1.00 89.81 168 VAL A N 1
ATOM 1320 C CA . VAL A 1 168 ? -4.838 7.001 -14.918 1.00 89.81 168 VAL A CA 1
ATOM 1321 C C . VAL A 1 168 ? -6.017 7.098 -15.878 1.00 89.81 168 VAL A C 1
ATOM 1323 O O . VAL A 1 168 ? -6.160 8.086 -16.602 1.00 89.81 168 VAL A O 1
ATOM 1326 N N . GLU A 1 169 ? -6.893 6.103 -15.829 1.00 88.81 169 GLU A N 1
ATOM 1327 C CA . GLU A 1 169 ? -8.144 6.099 -16.579 1.00 88.81 169 GLU A CA 1
ATOM 1328 C C . GLU A 1 169 ? -9.167 7.032 -15.938 1.00 88.81 169 GLU A C 1
ATOM 1330 O O . GLU A 1 169 ? -9.365 7.022 -14.718 1.00 88.81 169 GLU A O 1
ATOM 1335 N N . ARG A 1 170 ? -9.793 7.872 -16.765 1.00 91.00 170 ARG A N 1
ATOM 1336 C CA . ARG A 1 170 ? -10.780 8.857 -16.330 1.00 91.00 170 ARG A CA 1
ATOM 1337 C C . ARG A 1 170 ? -12.043 8.772 -17.173 1.00 91.00 170 ARG A C 1
ATOM 1339 O O . ARG A 1 170 ? -11.956 8.512 -18.369 1.00 91.00 170 ARG A O 1
ATOM 1346 N N . ASP A 1 171 ? -13.183 8.988 -16.532 1.00 90.06 171 ASP A N 1
ATOM 1347 C CA . ASP A 1 171 ? -14.479 9.092 -17.193 1.00 90.06 171 ASP A CA 1
ATOM 1348 C C . ASP A 1 171 ? -14.643 10.445 -17.911 1.00 90.06 171 ASP A C 1
ATOM 1350 O O . ASP A 1 171 ? -13.754 11.303 -17.896 1.00 90.06 171 ASP A O 1
ATOM 1354 N N . SER A 1 172 ? -15.801 10.642 -18.544 1.00 91.38 172 SER A N 1
ATOM 1355 C CA . SER A 1 172 ? -16.161 11.888 -19.230 1.00 91.38 172 SER A CA 1
ATOM 1356 C C . SER A 1 172 ? -16.215 13.110 -18.307 1.00 91.38 172 SER A C 1
ATOM 1358 O O . SER A 1 172 ? -16.098 14.234 -18.786 1.00 91.38 172 SER A O 1
ATOM 1360 N N . GLU A 1 173 ? -16.367 12.914 -16.995 1.00 89.56 173 GLU A N 1
ATOM 1361 C CA . GLU A 1 173 ? -16.347 13.977 -15.982 1.00 89.56 173 GLU A CA 1
ATOM 1362 C C . GLU A 1 173 ? -14.932 14.226 -15.427 1.00 89.56 173 GLU A C 1
ATOM 1364 O O . GLU A 1 173 ? -14.734 15.043 -14.525 1.00 89.56 173 GLU A O 1
ATOM 1369 N N . GLY A 1 174 ? -13.925 13.510 -15.935 1.00 87.88 174 GLY A N 1
ATOM 1370 C CA . GLY A 1 174 ? -12.547 13.597 -15.476 1.00 87.88 174 GLY A CA 1
ATOM 1371 C C . GLY A 1 174 ? -12.292 12.907 -14.134 1.00 87.88 174 GLY A C 1
ATOM 1372 O O . GLY A 1 174 ? -11.203 13.075 -13.574 1.00 87.88 174 GLY A O 1
ATOM 1373 N N . LYS A 1 175 ? -13.229 12.121 -13.592 1.00 86.81 175 LYS A N 1
ATOM 1374 C CA . LYS A 1 175 ? -13.020 11.320 -12.375 1.00 86.81 175 LYS A CA 1
ATOM 1375 C C . LYS A 1 175 ? -12.334 10.010 -12.729 1.00 86.81 175 LYS A C 1
ATOM 1377 O O . LYS A 1 175 ? -12.467 9.496 -13.825 1.00 86.81 175 LYS A O 1
ATOM 1382 N N . GLU A 1 176 ? -11.542 9.487 -11.800 1.00 89.00 176 GLU A N 1
ATOM 1383 C CA . GLU A 1 176 ? -10.853 8.206 -11.992 1.00 89.00 176 GLU A CA 1
ATOM 1384 C C . GLU A 1 176 ? -11.862 7.059 -12.066 1.00 89.00 176 GLU A C 1
ATOM 1386 O O . GLU A 1 176 ? -12.716 6.958 -11.182 1.00 89.00 176 GLU A O 1
ATOM 1391 N N . ILE A 1 177 ? -11.741 6.217 -13.094 1.00 90.06 177 ILE A N 1
ATOM 1392 C CA . ILE A 1 177 ? -12.649 5.089 -13.318 1.00 90.06 177 ILE A CA 1
ATOM 1393 C C . ILE A 1 177 ? -12.457 4.044 -12.216 1.00 90.06 177 ILE A C 1
ATOM 1395 O O . ILE A 1 177 ? -11.337 3.733 -11.804 1.00 90.06 177 ILE A O 1
ATOM 1399 N N . ARG A 1 178 ? -13.580 3.522 -11.719 1.00 90.50 178 ARG A N 1
ATOM 1400 C CA . ARG A 1 178 ? -13.643 2.515 -10.659 1.00 90.50 178 ARG A CA 1
ATOM 1401 C C . ARG A 1 178 ? -14.669 1.466 -11.036 1.00 90.50 178 ARG A C 1
ATOM 1403 O O . ARG A 1 178 ? -15.761 1.810 -11.483 1.00 90.50 178 ARG A O 1
ATOM 1410 N N . TYR A 1 179 ? -14.335 0.210 -10.794 1.00 89.62 179 TYR A N 1
ATOM 1411 C CA . TYR A 1 179 ? -15.216 -0.915 -11.073 1.00 89.62 179 TYR A CA 1
ATOM 1412 C C . TYR A 1 179 ? -15.724 -1.495 -9.752 1.00 89.62 179 TYR A C 1
ATOM 1414 O O . TYR A 1 179 ? -14.918 -1.719 -8.848 1.00 89.62 179 TYR A O 1
ATOM 1422 N N . PRO A 1 180 ? -17.035 -1.723 -9.584 1.00 88.62 180 PRO A N 1
ATOM 1423 C CA . PRO A 1 180 ? -17.546 -2.343 -8.368 1.00 88.62 180 PRO A CA 1
ATOM 1424 C C . PRO A 1 180 ? -16.992 -3.765 -8.233 1.00 88.62 180 PRO A C 1
ATOM 1426 O O . PRO A 1 180 ? -16.975 -4.526 -9.200 1.00 88.62 180 PRO A O 1
ATOM 1429 N N . VAL A 1 181 ? -16.558 -4.136 -7.027 1.00 93.88 181 VAL A N 1
ATOM 1430 C CA . VAL A 1 181 ? -16.020 -5.471 -6.747 1.00 93.88 181 VAL A CA 1
ATOM 1431 C C . VAL A 1 181 ? -16.861 -6.159 -5.688 1.00 93.88 181 VAL A C 1
ATOM 1433 O O . VAL A 1 181 ? -17.072 -5.646 -4.590 1.00 93.88 181 VAL A O 1
ATOM 1436 N N . MET A 1 182 ? -17.291 -7.379 -5.998 1.00 93.69 182 MET A N 1
ATOM 1437 C CA . MET A 1 182 ? -17.874 -8.270 -5.005 1.00 93.69 182 MET A CA 1
ATOM 1438 C C . MET A 1 182 ? -16.756 -9.027 -4.291 1.00 93.69 182 MET A C 1
ATOM 1440 O O . MET A 1 182 ? -15.962 -9.727 -4.925 1.00 93.69 182 MET A O 1
ATOM 1444 N N . LEU A 1 183 ? -16.691 -8.873 -2.968 1.00 95.12 183 LEU A N 1
ATOM 1445 C CA . LEU A 1 183 ? -15.771 -9.632 -2.124 1.00 95.12 183 LEU A CA 1
ATOM 1446 C C . LEU A 1 183 ? -16.268 -11.065 -1.933 1.00 95.12 183 LEU A C 1
ATOM 1448 O O . LEU A 1 183 ? -17.445 -11.288 -1.622 1.00 95.12 183 LEU A O 1
ATOM 1452 N N . THR A 1 184 ? -15.354 -12.025 -2.045 1.00 95.44 184 THR A N 1
ATOM 1453 C CA . THR A 1 184 ? -15.615 -13.428 -1.706 1.00 95.44 184 THR A CA 1
ATOM 1454 C C . THR A 1 184 ? -15.814 -13.603 -0.197 1.00 95.44 184 THR A C 1
ATOM 1456 O O . THR A 1 184 ? -15.507 -12.717 0.606 1.00 95.44 184 THR A O 1
ATOM 1459 N N . ALA A 1 185 ? -16.316 -14.766 0.228 1.00 94.62 185 ALA A N 1
ATOM 1460 C CA . ALA A 1 185 ? -16.451 -15.077 1.652 1.00 94.62 185 ALA A CA 1
ATOM 1461 C C . ALA A 1 185 ? -15.101 -14.997 2.393 1.00 94.62 185 ALA A C 1
ATOM 1463 O O . ALA A 1 185 ? -15.035 -14.449 3.494 1.00 94.62 185 ALA A O 1
ATOM 1464 N N . MET A 1 186 ? -14.019 -15.469 1.764 1.00 91.75 186 MET A N 1
ATOM 1465 C CA . MET A 1 186 ? -12.676 -15.418 2.342 1.00 91.75 186 MET A CA 1
ATOM 1466 C C . MET A 1 186 ? -12.166 -13.977 2.466 1.00 91.75 186 MET A C 1
ATOM 1468 O O . MET A 1 186 ? -11.639 -13.594 3.507 1.00 91.75 186 MET A O 1
ATOM 1472 N N . GLU A 1 187 ? -12.395 -13.136 1.458 1.00 95.06 187 GLU A N 1
ATOM 1473 C CA . GLU A 1 187 ? -11.992 -11.724 1.501 1.00 95.06 187 GLU A CA 1
ATOM 1474 C C . GLU A 1 187 ? -12.782 -10.919 2.539 1.00 95.06 187 GLU A C 1
ATOM 1476 O O . GLU A 1 187 ? -12.224 -10.045 3.199 1.00 95.06 187 GLU A O 1
ATOM 1481 N N . LYS A 1 188 ? -14.062 -11.246 2.761 1.00 95.94 188 LYS A N 1
ATOM 1482 C CA . LYS A 1 188 ? -14.845 -10.667 3.866 1.00 95.94 188 LYS A CA 1
ATOM 1483 C C . LYS A 1 188 ? -14.265 -11.050 5.230 1.00 95.94 188 LYS A C 1
ATOM 1485 O O . LYS A 1 188 ? -14.203 -10.208 6.126 1.00 95.94 188 LYS A O 1
ATOM 1490 N N . LEU A 1 189 ? -13.789 -12.289 5.390 1.00 92.56 189 LEU A N 1
ATOM 1491 C CA . LEU A 1 189 ? -13.077 -12.702 6.605 1.00 92.56 189 LEU A CA 1
ATOM 1492 C C . LEU A 1 189 ? -11.749 -11.952 6.770 1.00 92.56 189 LEU A C 1
ATOM 1494 O O . LEU A 1 189 ? -11.410 -11.566 7.889 1.00 92.56 189 LEU A O 1
ATOM 1498 N N . VAL A 1 190 ? -11.017 -11.704 5.681 1.00 91.50 190 VAL A N 1
ATOM 1499 C CA . VAL A 1 190 ? -9.810 -10.861 5.697 1.00 91.50 190 VAL A CA 1
ATOM 1500 C C . VAL A 1 190 ? -10.156 -9.435 6.132 1.00 91.50 190 VAL A C 1
ATOM 1502 O O . VAL A 1 190 ? -9.534 -8.928 7.062 1.00 91.50 190 VAL A O 1
ATOM 1505 N N . ALA A 1 191 ? -11.195 -8.821 5.561 1.00 94.81 191 ALA A N 1
ATOM 1506 C CA . ALA A 1 191 ? -11.655 -7.482 5.938 1.00 94.81 191 ALA A CA 1
ATOM 1507 C C . ALA A 1 191 ? -12.002 -7.387 7.434 1.00 94.81 191 ALA A C 1
ATOM 1509 O O . ALA A 1 191 ? -11.563 -6.463 8.125 1.00 94.81 191 ALA A O 1
ATOM 1510 N N . ARG A 1 192 ? -12.706 -8.396 7.963 1.00 93.25 192 ARG A N 1
ATOM 1511 C CA . ARG A 1 192 ? -12.983 -8.522 9.398 1.00 93.25 192 ARG A CA 1
ATOM 1512 C C . ARG A 1 192 ? -11.698 -8.578 10.224 1.00 93.25 192 ARG A C 1
ATOM 1514 O O . ARG A 1 192 ? -11.580 -7.859 11.216 1.00 93.25 192 ARG A O 1
ATOM 1521 N N . LYS A 1 193 ? -10.735 -9.417 9.827 1.00 85.50 193 LYS A N 1
ATOM 1522 C CA . LYS A 1 193 ? -9.441 -9.549 10.517 1.00 85.50 193 LYS A CA 1
ATOM 1523 C C . LYS A 1 193 ? -8.662 -8.235 10.509 1.00 85.50 193 LYS A C 1
ATOM 1525 O O . LYS A 1 193 ? -8.183 -7.844 11.566 1.00 85.50 193 LYS A O 1
ATOM 1530 N N . VAL A 1 194 ? -8.592 -7.529 9.378 1.00 84.38 194 VAL A N 1
ATOM 1531 C CA . VAL A 1 194 ? -7.911 -6.226 9.267 1.00 84.38 194 VAL A CA 1
ATOM 1532 C C . VAL A 1 194 ? -8.566 -5.191 10.187 1.00 84.38 194 VAL A C 1
ATOM 1534 O O . VAL A 1 194 ? -7.883 -4.581 11.009 1.00 84.38 194 VAL A O 1
ATOM 1537 N N . CYS A 1 195 ? -9.893 -5.041 10.133 1.00 87.06 195 CYS A N 1
ATOM 1538 C CA . CYS A 1 195 ? -10.627 -4.107 10.994 1.00 87.06 195 CYS A CA 1
ATOM 1539 C C . CYS A 1 195 ? -10.343 -4.350 12.491 1.00 87.06 195 CYS A C 1
ATOM 1541 O O . CYS A 1 195 ? -10.046 -3.413 13.239 1.00 87.06 195 CYS A O 1
ATOM 1543 N N . LEU A 1 196 ? -10.387 -5.615 12.927 1.00 80.38 196 LEU A N 1
ATOM 1544 C CA . LEU A 1 196 ? -10.174 -5.994 14.326 1.00 80.38 196 LEU A CA 1
ATOM 1545 C C . LEU A 1 196 ? -8.704 -5.890 14.756 1.00 80.38 196 LEU A C 1
ATOM 1547 O O . LEU A 1 196 ? -8.432 -5.378 15.842 1.00 80.38 196 LEU A O 1
ATOM 1551 N N . ALA A 1 197 ? -7.764 -6.337 13.920 1.00 76.31 197 ALA A N 1
ATOM 1552 C CA . ALA A 1 197 ? -6.335 -6.337 14.231 1.00 76.31 197 ALA A CA 1
ATOM 1553 C C . ALA A 1 197 ? -5.787 -4.913 14.392 1.00 76.31 197 ALA A C 1
ATOM 1555 O O . ALA A 1 197 ? -5.105 -4.619 15.373 1.00 76.31 197 ALA A O 1
ATOM 1556 N N . PHE A 1 198 ? -6.156 -4.005 13.484 1.00 79.81 198 PHE A N 1
ATOM 1557 C CA . PHE A 1 198 ? -5.723 -2.604 13.524 1.00 79.81 198 PHE A CA 1
ATOM 1558 C C . PHE A 1 198 ? -6.593 -1.727 14.437 1.00 79.81 198 PHE A C 1
ATOM 1560 O O . PHE A 1 198 ? -6.283 -0.554 14.655 1.00 79.81 198 PHE A O 1
ATOM 1567 N N . LYS A 1 199 ? -7.679 -2.284 14.996 1.00 82.94 199 LYS A N 1
ATOM 1568 C CA . LYS A 1 199 ? -8.655 -1.583 15.850 1.00 82.94 199 LYS A CA 1
ATOM 1569 C C . LYS A 1 199 ? -9.235 -0.327 15.184 1.00 82.94 199 LYS A C 1
ATOM 1571 O O . LYS A 1 199 ? -9.595 0.635 15.861 1.00 82.94 199 LYS A O 1
ATOM 1576 N N . GLN A 1 200 ? -9.348 -0.346 13.858 1.00 79.44 200 GLN A N 1
ATOM 1577 C CA . GLN A 1 200 ? -9.894 0.745 13.055 1.00 79.44 200 GLN A CA 1
ATOM 1578 C C . GLN A 1 200 ? -11.293 0.354 12.583 1.00 79.44 200 GLN A C 1
ATOM 1580 O O . GLN A 1 200 ? -11.446 -0.546 11.763 1.00 79.44 200 GLN A O 1
ATOM 1585 N N . THR A 1 201 ? -12.330 1.021 13.107 1.00 82.31 201 THR A N 1
ATOM 1586 C CA . THR A 1 201 ? -13.716 0.753 12.673 1.00 82.31 201 THR A CA 1
ATOM 1587 C C . THR A 1 201 ? -13.892 1.142 11.208 1.00 82.31 201 THR A C 1
ATOM 1589 O O . THR A 1 201 ? -14.383 0.343 10.422 1.00 82.31 201 THR A O 1
ATOM 1592 N N . VAL A 1 202 ? -13.456 2.341 10.830 1.00 85.44 202 VAL A N 1
ATOM 1593 C CA . VAL A 1 202 ? -13.383 2.755 9.428 1.00 85.44 202 VAL A CA 1
ATOM 1594 C C . VAL A 1 202 ? -11.956 2.505 8.965 1.00 85.44 202 VAL A C 1
ATOM 1596 O O . VAL A 1 202 ? -11.042 3.128 9.503 1.00 85.44 202 VAL A O 1
ATOM 1599 N N . CYS A 1 203 ? -11.758 1.575 8.031 1.00 88.44 203 CYS A N 1
ATOM 1600 C CA . CYS A 1 203 ? -10.426 1.183 7.575 1.00 88.44 203 CYS A CA 1
ATOM 1601 C C . CYS A 1 203 ? -10.404 0.949 6.061 1.00 88.44 203 CYS A C 1
ATOM 1603 O O . CYS A 1 203 ? -11.258 0.241 5.538 1.00 88.44 203 CYS A O 1
ATOM 1605 N N . GLY A 1 204 ? -9.432 1.528 5.363 1.00 91.81 204 GLY A N 1
ATOM 1606 C CA . GLY A 1 204 ? -9.117 1.239 3.971 1.00 91.81 204 GLY A CA 1
ATOM 1607 C C . GLY A 1 204 ? -7.890 0.341 3.872 1.00 91.81 204 GLY A C 1
ATOM 1608 O O . GLY A 1 204 ? -6.910 0.562 4.583 1.00 91.81 204 GLY A O 1
ATOM 1609 N N . PHE A 1 205 ? -7.919 -0.642 2.983 1.00 93.19 205 PHE A N 1
ATOM 1610 C CA . PHE A 1 205 ? -6.766 -1.479 2.663 1.00 93.19 205 PHE A CA 1
ATOM 1611 C C . PHE A 1 205 ? -6.828 -1.947 1.208 1.00 93.19 205 PHE A C 1
ATOM 1613 O O . PHE A 1 205 ? -7.906 -1.981 0.610 1.00 93.19 205 PHE A O 1
ATOM 1620 N N . ASP A 1 206 ? -5.677 -2.309 0.655 1.00 92.94 206 ASP A N 1
ATOM 1621 C CA . ASP A 1 206 ? -5.546 -2.761 -0.724 1.00 92.94 206 ASP A CA 1
ATOM 1622 C C . ASP A 1 206 ? -5.327 -4.274 -0.771 1.00 92.94 206 ASP A C 1
ATOM 1624 O O . ASP A 1 206 ? -4.657 -4.869 0.081 1.00 92.94 206 ASP A O 1
ATOM 1628 N N . LEU A 1 207 ? -5.940 -4.897 -1.771 1.00 92.06 207 LEU A N 1
ATOM 1629 C CA . LEU A 1 207 ? -5.970 -6.331 -1.976 1.00 92.06 207 LEU A CA 1
ATOM 1630 C C . LEU A 1 207 ? -5.561 -6.654 -3.415 1.00 92.06 207 LEU A C 1
ATOM 1632 O O . LEU A 1 207 ? -6.102 -6.106 -4.378 1.00 92.06 207 LEU A O 1
ATOM 1636 N N . LEU A 1 208 ? -4.628 -7.591 -3.547 1.00 89.56 208 LEU A N 1
ATOM 1637 C CA . LEU A 1 208 ? -4.189 -8.167 -4.812 1.00 89.56 208 LEU A CA 1
ATOM 1638 C C . LEU A 1 208 ? -4.823 -9.546 -4.970 1.00 89.56 208 LEU A C 1
ATOM 1640 O O . LEU A 1 208 ? -4.677 -10.405 -4.099 1.00 89.56 208 LEU A O 1
ATOM 1644 N N . ARG A 1 209 ? -5.539 -9.755 -6.076 1.00 92.19 209 ARG A N 1
ATOM 1645 C CA . ARG A 1 209 ? -6.045 -11.073 -6.473 1.00 92.19 209 ARG A CA 1
ATOM 1646 C C . ARG A 1 209 ? -5.048 -11.682 -7.448 1.00 92.19 209 ARG A C 1
ATOM 1648 O O . ARG A 1 209 ? -4.895 -11.164 -8.548 1.00 92.19 209 ARG A O 1
ATOM 1655 N N . ALA A 1 210 ? -4.366 -12.739 -7.026 1.00 87.69 210 ALA A N 1
ATOM 1656 C CA . ALA A 1 210 ? -3.340 -13.415 -7.813 1.00 87.69 210 ALA A CA 1
ATOM 1657 C C . ALA A 1 210 ? -3.384 -14.919 -7.531 1.00 87.69 210 ALA A C 1
ATOM 1659 O O . ALA A 1 210 ? -3.570 -15.333 -6.386 1.00 87.69 210 ALA A O 1
ATOM 1660 N N . ASN A 1 211 ? -3.217 -15.744 -8.568 1.00 84.31 211 ASN A N 1
ATOM 1661 C CA . ASN A 1 211 ? -3.136 -17.208 -8.454 1.00 84.31 211 ASN A CA 1
ATOM 1662 C C . ASN A 1 211 ? -4.310 -17.854 -7.685 1.00 84.31 211 ASN A C 1
ATOM 1664 O O . ASN A 1 211 ? -4.122 -18.805 -6.934 1.00 84.31 211 ASN A O 1
ATOM 1668 N N . GLY A 1 212 ? -5.528 -17.315 -7.822 1.00 83.00 212 GLY A N 1
ATOM 1669 C CA . GLY A 1 212 ? -6.715 -17.805 -7.101 1.00 83.00 212 GLY A CA 1
ATOM 1670 C C . GLY A 1 212 ? -6.767 -17.441 -5.609 1.00 83.00 212 GLY A C 1
ATOM 1671 O O . GLY A 1 212 ? -7.694 -17.848 -4.909 1.00 83.00 212 GLY A O 1
ATOM 1672 N N . HIS A 1 213 ? -5.811 -16.647 -5.128 1.00 86.75 213 HIS A N 1
ATOM 1673 C CA . HIS A 1 213 ? -5.716 -16.168 -3.755 1.00 86.75 213 HIS A CA 1
ATOM 1674 C C . HIS A 1 213 ? -5.831 -14.638 -3.682 1.00 86.75 213 HIS A C 1
ATOM 1676 O O . HIS A 1 213 ? -5.708 -13.925 -4.679 1.00 86.75 213 HIS A O 1
ATOM 1682 N N . SER A 1 214 ? -6.073 -14.142 -2.468 1.00 88.81 214 SER A N 1
ATOM 1683 C CA . SER A 1 214 ? -6.247 -12.721 -2.170 1.00 88.81 214 SER A CA 1
ATOM 1684 C C . SER A 1 214 ? -5.247 -12.296 -1.098 1.00 88.81 214 SER A C 1
ATOM 1686 O O . SER A 1 214 ? -5.288 -12.810 0.022 1.00 88.81 214 SER A O 1
ATOM 1688 N N . PHE A 1 215 ? -4.378 -11.345 -1.426 1.00 87.94 215 PHE A N 1
ATOM 1689 C CA . PHE A 1 215 ? -3.284 -10.885 -0.572 1.00 87.94 215 PHE A CA 1
ATOM 1690 C C . PHE A 1 215 ? -3.486 -9.422 -0.194 1.00 87.94 215 PHE A C 1
ATOM 1692 O O . PHE A 1 215 ? -3.783 -8.600 -1.055 1.00 87.94 215 PHE A O 1
ATOM 1699 N N . VAL A 1 216 ? -3.325 -9.084 1.085 1.00 88.94 216 VAL A N 1
ATOM 1700 C CA . VAL A 1 216 ? -3.347 -7.686 1.541 1.00 88.94 216 VAL A CA 1
ATOM 1701 C C . VAL A 1 216 ? -1.954 -7.102 1.343 1.00 88.94 216 VAL A C 1
ATOM 1703 O O . VAL A 1 216 ? -1.005 -7.616 1.928 1.00 88.94 216 VAL A O 1
ATOM 1706 N N . CYS A 1 217 ? -1.835 -6.050 0.534 1.00 84.81 217 CYS A N 1
ATOM 1707 C CA . CYS A 1 217 ? -0.542 -5.443 0.195 1.00 84.81 217 CYS A CA 1
ATOM 1708 C C . CYS A 1 217 ? -0.306 -4.074 0.852 1.00 84.81 217 CYS A C 1
ATOM 1710 O O . CYS A 1 217 ? 0.843 -3.631 0.922 1.00 84.81 217 CYS A O 1
ATOM 1712 N N . ASP A 1 218 ? -1.372 -3.420 1.330 1.00 84.12 218 ASP A N 1
ATOM 1713 C CA . ASP A 1 218 ? -1.314 -2.127 2.016 1.00 84.12 218 ASP A CA 1
ATOM 1714 C C . ASP A 1 218 ? -2.519 -1.930 2.954 1.00 84.12 218 ASP A C 1
ATOM 1716 O O . ASP A 1 218 ? -3.638 -2.331 2.631 1.00 84.12 218 ASP A O 1
ATOM 1720 N N . VAL A 1 219 ? -2.311 -1.298 4.114 1.00 86.88 219 VAL A N 1
ATOM 1721 C CA . VAL A 1 219 ? -3.360 -0.966 5.095 1.00 86.88 219 VAL A CA 1
ATOM 1722 C C . VAL A 1 219 ? -3.252 0.513 5.459 1.00 86.88 219 VAL A C 1
ATOM 1724 O O . VAL A 1 219 ? -2.398 0.924 6.238 1.00 86.88 219 VAL A O 1
ATOM 1727 N N . ASN A 1 220 ? -4.192 1.304 4.946 1.00 82.06 220 ASN A N 1
ATOM 1728 C CA . ASN A 1 220 ? -4.182 2.766 5.009 1.00 82.06 220 ASN A CA 1
ATOM 1729 C C . ASN A 1 220 ? -4.813 3.345 6.290 1.00 82.06 220 ASN A C 1
ATOM 1731 O O . ASN A 1 220 ? -4.734 4.546 6.546 1.00 82.06 220 ASN A O 1
ATOM 1735 N N . GLY A 1 221 ? -5.501 2.528 7.093 1.00 85.38 221 GLY A N 1
ATOM 1736 C CA . GLY A 1 221 ? -6.252 3.025 8.247 1.00 85.38 221 GLY A CA 1
ATOM 1737 C C . GLY A 1 221 ? -7.483 3.830 7.818 1.00 85.38 221 GLY A C 1
ATOM 1738 O O . GLY A 1 221 ? -8.197 3.427 6.905 1.00 85.38 221 GLY A O 1
ATOM 1739 N N . PHE A 1 222 ? -7.784 4.947 8.484 1.00 82.94 222 PHE A N 1
ATOM 1740 C CA . PHE A 1 222 ? -9.044 5.673 8.277 1.00 82.94 222 PHE A CA 1
ATOM 1741 C C . PHE A 1 222 ? -9.226 6.160 6.829 1.00 82.94 222 PHE A C 1
ATOM 1743 O O . PHE A 1 222 ? -8.515 7.049 6.365 1.00 82.94 222 PHE A O 1
ATOM 1750 N N . SER A 1 223 ? -10.221 5.614 6.122 1.00 81.25 223 SER A N 1
ATOM 1751 C CA . SER A 1 223 ? -10.476 5.936 4.716 1.00 81.25 223 SER A CA 1
ATOM 1752 C C . SER A 1 223 ? -11.948 5.756 4.343 1.00 81.25 223 SER A C 1
ATOM 1754 O O . SER A 1 223 ? -12.576 4.773 4.734 1.00 81.25 223 SER A O 1
ATOM 1756 N N . PHE A 1 224 ? -12.488 6.691 3.556 1.00 86.50 224 PHE A N 1
ATOM 1757 C CA . PHE A 1 224 ? -13.856 6.639 3.035 1.00 86.50 224 PHE A CA 1
ATOM 1758 C C . PHE A 1 224 ? -13.880 6.416 1.521 1.00 86.50 224 PHE A C 1
ATOM 1760 O O . PHE A 1 224 ? -13.047 6.945 0.776 1.00 86.50 224 PHE A O 1
ATOM 1767 N N . VAL A 1 225 ? -14.905 5.693 1.063 1.00 88.31 225 VAL A N 1
ATOM 1768 C CA . VAL A 1 225 ? -15.247 5.599 -0.361 1.00 88.31 225 VAL A CA 1
ATOM 1769 C C . VAL A 1 225 ? -15.698 6.972 -0.858 1.00 88.31 225 VAL A C 1
ATOM 1771 O O . VAL A 1 225 ? -16.306 7.762 -0.131 1.00 88.31 225 VAL A O 1
ATOM 1774 N N . LYS A 1 226 ? -15.385 7.276 -2.117 1.00 86.06 226 LYS A N 1
ATOM 1775 C CA . LYS A 1 226 ? -15.748 8.541 -2.761 1.00 86.06 226 LYS A CA 1
ATOM 1776 C C . LYS A 1 226 ? -16.844 8.286 -3.788 1.00 86.06 226 LYS A C 1
ATOM 1778 O O . LYS A 1 226 ? -16.811 7.260 -4.454 1.00 86.06 226 LYS A O 1
ATOM 1783 N N . ASN A 1 227 ? -17.756 9.241 -3.950 1.00 83.19 227 ASN A N 1
ATOM 1784 C CA . ASN A 1 227 ? -18.774 9.247 -5.006 1.00 83.19 227 ASN A CA 1
ATOM 1785 C C . ASN A 1 227 ? -19.758 8.059 -4.964 1.00 83.19 227 ASN A C 1
ATOM 1787 O O . ASN A 1 227 ? -20.260 7.646 -6.003 1.00 83.19 227 ASN A O 1
ATOM 1791 N N . SER A 1 228 ? -20.053 7.511 -3.780 1.00 84.69 228 SER A N 1
ATOM 1792 C CA . SER A 1 228 ? -21.016 6.414 -3.618 1.00 84.69 228 SER A CA 1
ATOM 1793 C C . SER A 1 228 ? -22.048 6.768 -2.550 1.00 84.69 228 SER A C 1
ATOM 1795 O O . SER A 1 228 ? -21.775 6.645 -1.358 1.00 84.69 228 SER A O 1
ATOM 1797 N N . MET A 1 229 ? -23.239 7.202 -2.979 1.00 84.62 229 MET A N 1
ATOM 1798 C CA . MET A 1 229 ? -24.336 7.560 -2.062 1.00 84.62 229 MET A CA 1
ATOM 1799 C C . MET A 1 229 ? -24.751 6.376 -1.194 1.00 84.62 229 MET A C 1
ATOM 1801 O O . MET A 1 229 ? -24.848 6.505 0.021 1.00 84.62 229 MET A O 1
ATOM 1805 N N . LYS A 1 230 ? -24.837 5.185 -1.798 1.00 85.31 230 LYS A N 1
AT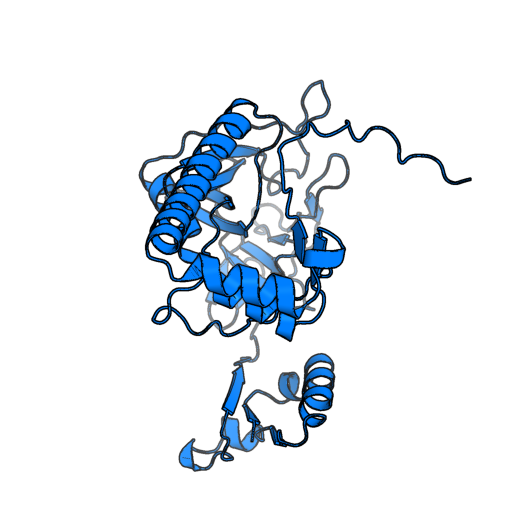OM 1806 C CA . LYS A 1 230 ? -25.097 3.943 -1.069 1.00 85.31 230 LYS A CA 1
ATOM 1807 C C . LYS A 1 230 ? -24.079 3.700 0.048 1.00 85.31 230 LYS A C 1
ATOM 1809 O O . LYS A 1 230 ? -24.463 3.320 1.149 1.00 85.31 230 LYS A O 1
ATOM 1814 N N . TYR A 1 231 ? -22.788 3.917 -0.219 1.00 89.44 231 TYR A N 1
ATOM 1815 C CA . TYR A 1 231 ? -21.770 3.771 0.819 1.00 89.44 231 TYR A CA 1
ATOM 1816 C C . TYR A 1 231 ? -21.966 4.784 1.949 1.00 89.44 231 TYR A C 1
ATOM 1818 O O . TYR A 1 231 ? -21.780 4.421 3.107 1.00 89.44 231 TYR A O 1
ATOM 1826 N N . TYR A 1 232 ? -22.322 6.033 1.637 1.00 82.81 232 TYR A N 1
ATOM 1827 C CA . TYR A 1 232 ? -22.559 7.055 2.657 1.00 82.81 232 TYR A CA 1
ATOM 1828 C C . TYR A 1 232 ? -23.727 6.685 3.570 1.00 82.81 232 TYR A C 1
ATOM 1830 O O . TYR A 1 232 ? -23.563 6.738 4.790 1.00 82.81 232 TYR A O 1
ATOM 1838 N N . ASP A 1 233 ? -24.838 6.220 3.000 1.00 81.50 233 ASP A N 1
ATOM 1839 C CA . ASP A 1 233 ? -26.004 5.762 3.759 1.00 81.50 233 ASP A CA 1
ATOM 1840 C C . ASP A 1 233 ? -25.664 4.554 4.645 1.00 81.50 233 ASP A C 1
ATOM 1842 O O . ASP A 1 233 ? -25.924 4.558 5.853 1.00 81.50 233 ASP A O 1
ATOM 1846 N N . ASP A 1 234 ? -25.021 3.532 4.068 1.00 82.69 234 ASP A N 1
ATOM 1847 C CA . ASP A 1 234 ? -24.647 2.309 4.783 1.00 82.69 234 ASP A CA 1
ATOM 1848 C C . ASP A 1 234 ? -23.629 2.607 5.900 1.00 82.69 234 ASP A C 1
ATOM 1850 O O . ASP A 1 234 ? -23.781 2.148 7.036 1.00 82.69 234 ASP A O 1
ATOM 1854 N N . CYS A 1 235 ? -22.615 3.428 5.614 1.00 81.81 235 CYS A N 1
ATOM 1855 C CA . CYS A 1 235 ? -21.599 3.836 6.579 1.00 81.81 235 CYS A CA 1
ATOM 1856 C C . CYS A 1 235 ? -22.215 4.620 7.744 1.00 81.81 235 CYS A C 1
ATOM 1858 O O . CYS A 1 235 ? -21.967 4.293 8.908 1.00 81.81 235 CYS A O 1
ATOM 1860 N N . ALA A 1 236 ? -23.060 5.613 7.446 1.00 79.50 236 ALA A N 1
ATOM 1861 C CA . ALA A 1 236 ? -23.748 6.409 8.457 1.00 79.50 236 ALA A CA 1
ATOM 1862 C C . ALA A 1 236 ? -24.643 5.537 9.344 1.00 79.50 236 ALA A C 1
ATOM 1864 O O . ALA A 1 236 ? -24.639 5.697 10.564 1.00 79.50 236 ALA A O 1
ATOM 1865 N N . LYS A 1 237 ? -25.352 4.565 8.758 1.00 78.19 237 LYS A N 1
ATOM 1866 C CA . LYS A 1 237 ? -26.188 3.620 9.503 1.00 78.19 237 LYS A CA 1
ATOM 1867 C C . LYS A 1 237 ? -25.364 2.738 10.439 1.00 78.19 237 LYS A C 1
ATOM 1869 O O . LYS A 1 237 ? -25.695 2.635 11.619 1.00 78.19 237 LYS A O 1
ATOM 1874 N N . VAL A 1 238 ? -24.286 2.122 9.949 1.00 79.12 238 VAL A N 1
ATOM 1875 C CA . VAL A 1 238 ? -23.447 1.226 10.765 1.00 79.12 238 VAL A CA 1
ATOM 1876 C C . VAL A 1 238 ? -22.740 1.993 11.885 1.00 79.12 238 VAL A C 1
ATOM 1878 O O . VAL A 1 238 ? -22.740 1.550 13.037 1.00 79.12 238 VAL A O 1
ATOM 1881 N N . LEU A 1 239 ? -22.180 3.168 11.584 1.00 75.06 239 LEU A N 1
ATOM 1882 C CA . LEU A 1 239 ? -21.580 4.030 12.601 1.00 75.06 239 LEU A CA 1
ATOM 1883 C C . LEU A 1 239 ? -22.625 4.539 13.595 1.00 75.06 239 LEU A C 1
ATOM 1885 O O . LEU A 1 239 ? -22.358 4.533 14.792 1.00 75.06 239 LEU A O 1
ATOM 1889 N N . GLY A 1 240 ? -23.813 4.919 13.123 1.00 68.50 240 GLY A N 1
ATOM 1890 C CA . GLY A 1 240 ? -24.924 5.370 13.955 1.00 68.50 240 GLY A CA 1
ATOM 1891 C C . GLY A 1 240 ? -25.354 4.310 14.964 1.00 68.50 240 GLY A C 1
ATOM 1892 O O . GLY A 1 240 ? -25.398 4.594 16.156 1.00 68.50 240 GLY A O 1
ATOM 1893 N N . VAL A 1 241 ? -25.570 3.067 14.521 1.00 71.88 241 VAL A N 1
ATOM 1894 C CA . VAL A 1 241 ? -25.881 1.934 15.413 1.00 71.88 241 VAL A CA 1
ATOM 1895 C C . VAL A 1 241 ? -24.757 1.706 16.425 1.00 71.88 241 VAL A C 1
ATOM 1897 O O . VAL A 1 241 ? -25.021 1.513 17.610 1.00 71.88 241 VAL A O 1
ATOM 1900 N N . LYS A 1 242 ? -23.493 1.781 15.995 1.00 69.75 242 LYS A N 1
ATOM 1901 C CA . LYS A 1 242 ? -22.346 1.612 16.895 1.00 69.75 242 LYS A CA 1
ATOM 1902 C C . LYS A 1 242 ? -22.281 2.720 17.949 1.00 69.75 242 LYS A C 1
ATOM 1904 O O . LYS A 1 242 ? -22.104 2.421 19.127 1.00 69.75 242 LYS A O 1
ATOM 1909 N N . VAL A 1 243 ? -22.464 3.978 17.552 1.00 71.56 243 VAL A N 1
ATOM 1910 C CA . VAL A 1 243 ? -22.508 5.126 18.468 1.00 71.56 243 VAL A CA 1
ATOM 1911 C C . VAL A 1 243 ? -23.683 4.997 19.433 1.00 71.56 243 VAL A C 1
ATOM 1913 O O . VAL A 1 243 ? -23.477 5.134 20.634 1.00 71.56 243 VAL A O 1
ATOM 1916 N N . LEU A 1 244 ? -24.879 4.665 18.941 1.00 65.69 244 LEU A N 1
ATOM 1917 C CA . LEU A 1 244 ? -26.056 4.444 19.780 1.00 65.69 244 LEU A CA 1
ATOM 1918 C C . LEU A 1 244 ? -25.819 3.322 20.788 1.00 65.69 244 LEU A C 1
ATOM 1920 O O . LEU A 1 244 ? -26.065 3.542 21.961 1.00 65.69 244 LEU A O 1
ATOM 1924 N N . SER A 1 245 ? -25.237 2.189 20.387 1.00 61.84 245 SER A N 1
ATOM 1925 C CA . SER A 1 245 ? -24.922 1.094 21.319 1.00 61.84 245 SER A CA 1
ATOM 1926 C C . SER A 1 245 ? -23.940 1.512 22.425 1.00 61.84 245 SER A C 1
ATOM 1928 O O . SER A 1 245 ? -24.085 1.114 23.577 1.00 61.84 245 SER A O 1
ATOM 1930 N N . MET A 1 246 ? -22.963 2.371 22.110 1.00 62.94 246 MET A N 1
ATOM 1931 C CA . MET A 1 246 ? -22.045 2.926 23.109 1.00 62.94 246 MET A CA 1
ATOM 1932 C C . MET A 1 246 ? -22.752 3.921 24.031 1.00 62.94 246 MET A C 1
ATOM 1934 O O . MET A 1 246 ? -22.497 3.929 25.234 1.00 62.94 246 MET A O 1
ATOM 1938 N N . ILE A 1 247 ? -23.639 4.751 23.475 1.00 60.44 247 ILE A N 1
ATOM 1939 C CA . ILE A 1 247 ? -24.438 5.713 24.237 1.00 60.44 247 ILE A CA 1
ATOM 1940 C C . ILE A 1 247 ? -25.448 4.990 25.121 1.00 60.44 247 ILE A C 1
ATOM 1942 O O . ILE A 1 247 ? -25.649 5.425 26.238 1.00 60.44 247 ILE A O 1
ATOM 1946 N N . GLU A 1 248 ? -26.055 3.895 24.682 1.00 53.12 248 GLU A N 1
ATOM 1947 C CA . GLU A 1 248 ? -27.029 3.124 25.455 1.00 53.12 248 GLU A CA 1
ATOM 1948 C C . GLU A 1 248 ? -26.358 2.458 26.664 1.00 53.12 248 GLU A C 1
ATOM 1950 O O . GLU A 1 248 ? -26.848 2.566 27.786 1.00 53.12 248 GLU A O 1
ATOM 1955 N N . VAL A 1 249 ? -25.155 1.900 26.476 1.00 53.91 249 VAL A N 1
ATOM 1956 C CA . VAL A 1 249 ? -24.287 1.448 27.579 1.00 53.91 249 VAL A CA 1
ATOM 1957 C C . VAL A 1 249 ? -23.931 2.611 28.510 1.00 53.91 249 VAL A C 1
ATOM 1959 O O . VAL A 1 249 ? -23.977 2.467 29.732 1.00 53.91 249 VAL A O 1
ATOM 1962 N N . 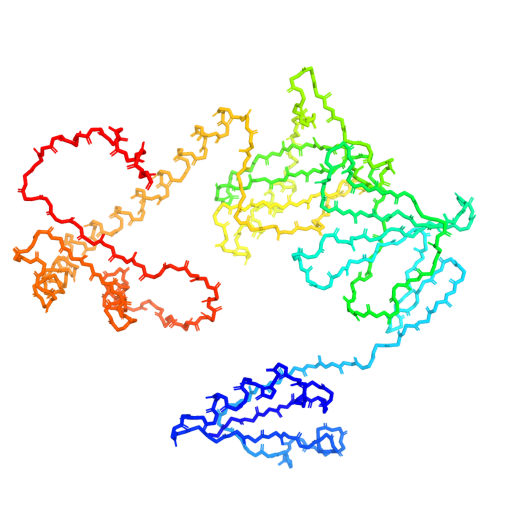PHE A 1 250 ? -23.617 3.783 27.952 1.00 48.47 250 PHE A N 1
ATOM 1963 C CA . PHE A 1 250 ? -23.353 4.992 28.731 1.00 48.47 250 PHE A CA 1
ATOM 1964 C C . PHE A 1 250 ? -24.596 5.467 29.499 1.00 48.47 250 PHE A C 1
ATOM 1966 O O . PHE A 1 250 ? -24.485 5.854 30.655 1.00 48.47 250 PHE A O 1
ATOM 1973 N N . TYR A 1 251 ? -25.785 5.388 28.906 1.00 46.00 251 TYR A N 1
ATOM 1974 C CA . TYR A 1 251 ? -27.054 5.791 29.505 1.00 46.00 251 TYR A CA 1
ATOM 1975 C C . TYR A 1 251 ? -27.452 4.832 30.630 1.00 46.00 251 TYR A C 1
ATOM 1977 O O . TYR A 1 251 ? -27.860 5.281 31.695 1.00 46.00 251 TYR A O 1
ATOM 1985 N N . LEU A 1 252 ? -27.226 3.526 30.461 1.00 48.88 252 LEU A N 1
ATOM 1986 C CA . LEU A 1 252 ? -27.372 2.526 31.524 1.00 48.88 252 LEU A CA 1
ATOM 1987 C C . LEU A 1 252 ? -26.389 2.770 32.688 1.00 48.88 252 LEU A C 1
ATOM 1989 O O . LEU A 1 252 ? -26.789 2.687 33.848 1.00 48.88 252 LEU A O 1
ATOM 1993 N N . LEU A 1 253 ? -25.138 3.159 32.408 1.00 46.28 253 LEU A N 1
ATOM 1994 C CA . LEU A 1 253 ? -24.154 3.596 33.420 1.00 46.28 253 LEU A CA 1
ATOM 1995 C C . LEU A 1 253 ? -24.526 4.929 34.105 1.00 46.28 253 LEU A C 1
ATOM 1997 O O . LEU A 1 253 ? -24.156 5.180 35.256 1.00 46.28 253 LEU A O 1
ATOM 2001 N N . VAL A 1 254 ? -25.237 5.811 33.399 1.00 43.91 254 VAL A N 1
ATOM 2002 C CA . VAL A 1 254 ? -25.760 7.075 33.938 1.00 43.91 254 VAL A CA 1
ATOM 2003 C C . VAL A 1 254 ? -26.971 6.816 34.838 1.00 43.91 254 VAL A C 1
ATOM 2005 O O . VAL A 1 254 ? -27.023 7.379 35.931 1.00 43.91 254 VAL A O 1
ATOM 2008 N N . ILE A 1 255 ? -27.891 5.928 34.442 1.00 47.81 255 ILE A N 1
ATOM 2009 C CA . ILE A 1 255 ? -29.038 5.496 35.260 1.00 47.81 255 ILE A CA 1
ATOM 2010 C C . ILE A 1 255 ? -28.564 4.735 36.508 1.00 47.81 255 ILE A C 1
ATOM 2012 O O . ILE A 1 255 ? -29.147 4.903 37.575 1.00 47.81 255 ILE A O 1
ATOM 2016 N N . SER A 1 256 ? -27.446 3.999 36.438 1.00 48.06 256 SER A N 1
ATOM 2017 C CA . SER A 1 256 ? -26.796 3.407 37.620 1.00 48.06 256 SER A CA 1
ATOM 2018 C C . SER A 1 256 ? -26.078 4.435 38.525 1.00 48.06 256 SER A C 1
ATOM 2020 O O . SER A 1 256 ? -25.281 4.057 39.386 1.00 48.06 256 SER A O 1
ATOM 2022 N N . GLY A 1 257 ? -26.296 5.740 38.314 1.00 47.19 257 GLY A N 1
ATOM 2023 C CA . GLY A 1 257 ? -25.901 6.835 39.209 1.00 47.19 257 GLY A CA 1
ATOM 2024 C C . GLY A 1 257 ? -24.412 7.199 39.236 1.00 47.19 257 GLY A C 1
ATOM 2025 O O . GLY A 1 257 ? -24.024 8.116 39.953 1.00 47.19 257 GLY A O 1
ATOM 2026 N N . SER A 1 258 ? -23.552 6.528 38.464 1.00 50.81 258 SER A N 1
ATOM 2027 C CA . SER A 1 258 ? -22.091 6.652 38.629 1.00 50.81 258 SER A CA 1
ATOM 2028 C C . SER A 1 258 ? -21.437 7.762 37.791 1.00 50.81 258 SER A C 1
ATOM 2030 O O . SER A 1 258 ? -20.369 8.255 38.156 1.00 50.81 258 SER A O 1
ATOM 2032 N N . ILE A 1 259 ? -22.054 8.174 36.676 1.00 48.28 259 ILE A N 1
ATOM 2033 C CA . ILE A 1 259 ? -21.466 9.145 35.728 1.00 48.28 259 ILE A CA 1
ATOM 2034 C C . ILE A 1 259 ? -22.065 10.553 35.873 1.00 48.28 259 ILE A C 1
ATOM 2036 O O . ILE A 1 259 ? -21.330 11.536 35.759 1.00 48.28 259 ILE A O 1
ATOM 2040 N N . SER A 1 260 ? -23.367 10.661 36.172 1.00 51.88 260 SER A N 1
ATOM 2041 C CA . SER A 1 260 ? -24.076 11.947 36.296 1.00 51.88 260 SER A CA 1
ATOM 2042 C C . SER A 1 260 ? -23.404 12.879 37.315 1.00 51.88 260 SER A C 1
ATOM 2044 O O . SER A 1 260 ? -23.041 14.005 36.979 1.00 51.88 260 SER A O 1
ATOM 2046 N N . LEU A 1 261 ? -23.105 12.377 38.519 1.00 55.22 261 LEU A N 1
ATOM 2047 C CA . LEU A 1 261 ? -22.457 13.155 39.584 1.00 55.22 261 LEU A CA 1
ATOM 2048 C C . LEU A 1 261 ? -21.065 13.667 39.178 1.00 55.22 261 LEU A C 1
ATOM 2050 O O . LEU A 1 261 ? -20.761 14.846 39.341 1.00 55.22 261 LEU A O 1
ATOM 2054 N N . ARG A 1 262 ? -20.242 12.815 38.556 1.00 58.97 262 ARG A N 1
ATOM 2055 C CA . ARG A 1 262 ? -18.860 13.170 38.192 1.00 58.97 262 ARG A CA 1
ATOM 2056 C C . ARG A 1 262 ? -18.782 14.182 37.049 1.00 58.97 262 ARG A C 1
ATOM 2058 O O . ARG A 1 262 ? -17.846 14.981 37.002 1.00 58.97 262 ARG A O 1
ATOM 2065 N N . PHE A 1 263 ? -19.737 14.157 36.114 1.00 62.72 263 PHE A N 1
ATOM 2066 C CA . PHE A 1 263 ? -19.812 15.165 35.056 1.00 62.72 263 PHE A CA 1
ATOM 2067 C C . PHE A 1 263 ? -20.106 16.547 35.645 1.00 62.72 263 PHE A C 1
ATOM 2069 O O . PHE A 1 263 ? -19.385 17.492 35.327 1.00 62.72 263 PHE A O 1
ATOM 2076 N N . PHE A 1 264 ? -21.106 16.658 36.529 1.00 63.44 264 PHE A N 1
ATOM 2077 C CA . PHE A 1 264 ? -21.437 17.926 37.183 1.00 63.44 264 PHE A CA 1
ATOM 2078 C C . PHE A 1 264 ? -20.294 18.426 38.075 1.00 63.44 264 PHE A C 1
ATOM 2080 O O . PHE A 1 264 ? -19.946 19.600 37.980 1.00 63.44 264 PHE A O 1
ATOM 2087 N N . GLU A 1 265 ? -19.616 17.543 38.817 1.00 65.94 265 GLU A N 1
ATOM 2088 C CA . GLU A 1 265 ? -18.406 17.890 39.579 1.00 65.94 265 GLU A CA 1
ATOM 2089 C C . GLU A 1 265 ? -17.294 18.460 38.684 1.00 65.94 265 GLU A C 1
ATOM 2091 O O . GLU A 1 265 ? -16.691 19.484 39.005 1.00 65.94 265 GLU A O 1
ATOM 2096 N N . LEU A 1 266 ? -17.004 17.821 37.542 1.00 69.00 266 LEU A N 1
ATOM 2097 C CA . LEU A 1 266 ? -15.972 18.296 36.614 1.00 69.00 266 LEU A CA 1
ATOM 2098 C C . LEU A 1 266 ? -16.382 19.622 35.956 1.00 69.00 266 LEU A C 1
ATOM 2100 O O . LEU A 1 266 ? -15.549 20.515 35.763 1.00 69.00 266 LEU A O 1
ATOM 2104 N N . PHE A 1 267 ? -17.660 19.739 35.597 1.00 68.75 267 PHE A N 1
ATOM 2105 C CA . PHE A 1 267 ? -18.217 20.909 34.939 1.00 68.75 267 PHE A CA 1
ATOM 2106 C C . PHE A 1 267 ? -18.224 22.124 35.872 1.00 68.75 267 PHE A C 1
ATOM 2108 O O . PHE A 1 267 ? -17.803 23.208 35.466 1.00 68.75 267 PHE A O 1
ATOM 2115 N N . GLU A 1 268 ? -18.581 21.934 37.140 1.00 71.31 268 GLU A N 1
ATOM 2116 C CA . GLU A 1 268 ? -18.499 22.949 38.189 1.00 71.31 268 GLU A CA 1
ATOM 2117 C C . GLU A 1 268 ? -17.046 23.307 38.529 1.00 71.31 268 GLU A C 1
ATOM 2119 O O . GLU A 1 268 ? -16.682 24.486 38.510 1.00 71.31 268 GLU A O 1
ATOM 2124 N N . LYS A 1 269 ? -16.176 22.305 38.723 1.00 76.75 269 LYS A N 1
ATOM 2125 C CA . LYS A 1 269 ? -14.753 22.486 39.064 1.00 76.75 269 LYS A CA 1
ATOM 2126 C C . LYS A 1 269 ? -13.998 23.378 38.083 1.00 76.75 269 LYS A C 1
ATOM 2128 O O . LYS A 1 269 ? -13.089 24.102 38.486 1.00 76.75 269 LYS A O 1
ATOM 2133 N N . TYR A 1 270 ? -14.335 23.317 36.797 1.00 74.31 270 TYR A N 1
ATOM 2134 C CA . TYR A 1 270 ? -13.709 24.156 35.772 1.00 74.31 270 TYR A CA 1
ATOM 2135 C C . TYR A 1 270 ? -14.590 25.328 35.308 1.00 74.31 270 TYR A C 1
ATOM 2137 O O . TYR A 1 270 ? -14.288 25.953 34.292 1.00 74.31 270 TYR A O 1
ATOM 2145 N N . GLY A 1 271 ? -15.638 25.667 36.065 1.00 68.56 271 GLY A N 1
ATOM 2146 C CA . GLY A 1 271 ? -16.413 26.897 35.894 1.00 68.56 271 GLY A CA 1
ATOM 2147 C C . GLY A 1 271 ? -17.433 26.885 34.752 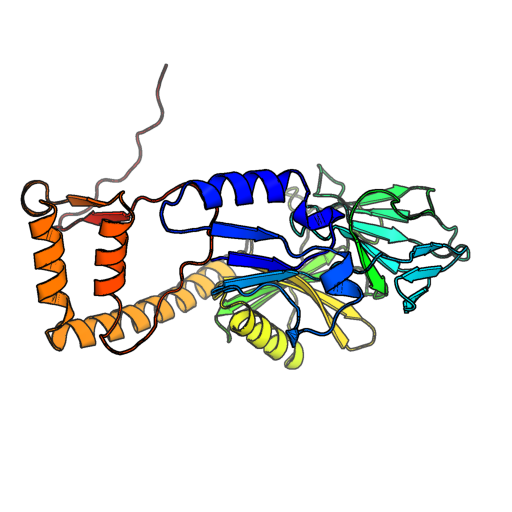1.00 68.56 271 GLY A C 1
ATOM 2148 O O . GLY A 1 271 ? -17.898 27.951 34.352 1.00 68.56 271 GLY A O 1
ATOM 2149 N N . GLY A 1 272 ? -17.809 25.713 34.235 1.00 66.69 272 GLY A N 1
ATOM 2150 C CA . GLY A 1 272 ? -18.766 25.564 33.135 1.00 66.69 272 GLY A CA 1
ATOM 2151 C C . GLY A 1 272 ? -20.160 26.126 33.440 1.00 66.69 272 GLY A C 1
ATOM 2152 O O . GLY A 1 272 ? -20.830 26.604 32.525 1.00 66.69 272 GLY A O 1
ATOM 2153 N N . ASN A 1 273 ? -20.566 26.158 34.716 1.00 67.38 273 ASN A N 1
ATOM 2154 C CA . ASN A 1 273 ? -21.863 26.697 35.152 1.00 67.38 273 ASN A CA 1
ATOM 2155 C C . ASN A 1 273 ? -22.014 28.202 34.882 1.00 67.38 273 ASN A C 1
ATOM 2157 O O . ASN A 1 273 ? -23.125 28.675 34.673 1.00 67.38 273 ASN A O 1
ATOM 2161 N N . LYS A 1 274 ? -20.909 28.960 34.844 1.00 67.12 274 LYS A N 1
ATOM 2162 C CA . LYS A 1 274 ? -20.945 30.416 34.619 1.00 67.12 274 LYS A CA 1
ATOM 2163 C C . LYS A 1 274 ? -21.081 30.788 33.140 1.00 67.12 274 LYS A C 1
ATOM 2165 O O . LYS A 1 274 ? -21.599 31.849 32.822 1.00 67.12 274 LYS A O 1
ATOM 2170 N N . SER A 1 275 ? -20.594 29.938 32.237 1.00 60.31 275 SER A N 1
ATOM 2171 C CA . SER A 1 275 ? -20.514 30.207 30.792 1.00 60.31 275 SER A CA 1
ATOM 2172 C C . SER A 1 275 ? -21.445 29.337 29.942 1.00 60.31 275 SER A C 1
ATOM 2174 O O . SER A 1 275 ? -21.486 29.508 28.722 1.00 60.31 275 SER A O 1
ATOM 2176 N N . GLY A 1 276 ? -22.104 28.332 30.534 1.00 61.78 276 GLY A N 1
ATOM 2177 C CA . GLY A 1 276 ? -22.854 27.282 29.822 1.00 61.78 276 GLY A CA 1
ATOM 2178 C C . GLY A 1 276 ? -21.988 26.398 28.905 1.00 61.78 276 GLY A C 1
ATOM 2179 O O . GLY A 1 276 ? -22.480 25.503 28.216 1.00 61.78 276 GLY A O 1
ATOM 2180 N N . LYS A 1 277 ? -20.675 26.649 28.856 1.00 57.31 277 LYS A N 1
ATOM 2181 C CA . LYS A 1 277 ? -19.718 26.037 27.929 1.00 57.31 277 LYS A CA 1
ATOM 2182 C C . LYS A 1 277 ? -18.374 25.873 28.614 1.00 57.31 277 LYS A C 1
ATOM 2184 O O . LYS A 1 277 ? -17.802 26.848 29.098 1.00 57.31 277 LYS A O 1
ATOM 2189 N N . LEU A 1 278 ? -17.814 24.673 28.557 1.00 66.81 278 LEU A N 1
ATOM 2190 C CA . LEU A 1 278 ? -16.524 24.356 29.150 1.00 66.81 278 LEU A CA 1
ATOM 2191 C C . LEU A 1 278 ? -15.508 23.966 28.070 1.00 66.81 278 LEU A C 1
ATOM 2193 O O . LEU A 1 278 ? -15.710 23.012 27.320 1.00 66.81 278 LEU A O 1
ATOM 2197 N N . LYS A 1 279 ? -14.396 24.708 27.984 1.00 67.12 279 LYS A N 1
ATOM 2198 C CA . LYS A 1 279 ? -13.291 24.444 27.045 1.00 67.12 279 LYS A CA 1
ATOM 2199 C C . LYS A 1 279 ? -12.078 23.919 27.811 1.00 67.12 279 LYS A C 1
ATOM 2201 O O . LYS A 1 279 ? -11.458 24.667 28.564 1.00 67.12 279 LYS A O 1
ATOM 2206 N N . LEU A 1 280 ? -11.709 22.661 27.581 1.00 64.00 280 LEU A N 1
ATOM 2207 C CA . LEU A 1 280 ? -10.567 22.017 28.233 1.00 64.00 280 LEU A CA 1
ATOM 2208 C C . LEU A 1 280 ? -9.403 21.890 27.244 1.00 64.00 280 LEU A C 1
ATOM 2210 O O . LEU A 1 280 ? -9.581 21.430 26.115 1.00 64.00 280 LEU A O 1
ATOM 2214 N N . LYS A 1 281 ? -8.213 22.332 27.665 1.00 60.59 281 LYS A N 1
ATOM 2215 C CA . LYS A 1 281 ? -7.005 22.378 26.817 1.00 60.59 281 LYS A CA 1
ATOM 2216 C C . LYS A 1 281 ? -5.795 21.679 27.445 1.00 60.59 281 LYS A C 1
ATOM 2218 O O . LYS A 1 281 ? -4.882 21.281 26.728 1.00 60.59 281 LYS A O 1
ATOM 2223 N N . LYS A 1 282 ? -5.753 21.531 28.776 1.00 61.12 282 LYS A N 1
ATOM 2224 C CA . LYS A 1 282 ? -4.609 20.929 29.480 1.00 61.12 282 LYS A CA 1
ATOM 2225 C C . LYS A 1 282 ? -4.771 19.401 29.591 1.00 61.12 282 LYS A C 1
ATOM 2227 O O . LYS A 1 282 ? -5.872 18.946 29.896 1.00 61.12 282 LYS A O 1
ATOM 2232 N N . PRO A 1 283 ? -3.693 18.601 29.468 1.00 54.31 283 PRO A N 1
ATOM 2233 C CA . PRO A 1 283 ? -3.763 17.134 29.540 1.00 54.31 283 PRO A CA 1
ATOM 2234 C C . PRO A 1 283 ? -4.448 16.589 30.802 1.00 54.31 283 PRO A C 1
ATOM 2236 O O . PRO A 1 283 ? -5.295 15.709 30.708 1.00 54.31 283 PRO A O 1
ATOM 2239 N N . LYS A 1 284 ? -4.172 17.173 31.979 1.00 60.50 284 LYS A N 1
ATOM 2240 C CA . LYS A 1 284 ? -4.823 16.787 33.248 1.00 60.50 284 LYS A CA 1
ATOM 2241 C C . LYS A 1 284 ? -6.345 17.003 33.242 1.00 60.50 284 LYS A C 1
ATOM 2243 O O . LYS A 1 284 ? -7.064 16.268 33.904 1.00 60.50 284 LYS A O 1
ATOM 2248 N N . GLN A 1 285 ? -6.837 17.992 32.491 1.00 62.12 285 GLN A N 1
ATOM 2249 C CA . GLN A 1 285 ? -8.274 18.255 32.345 1.00 62.12 285 GLN A CA 1
ATOM 2250 C C . GLN A 1 285 ? -8.930 17.239 31.406 1.00 62.12 285 GLN A C 1
ATOM 2252 O O . GLN A 1 285 ? -10.020 16.748 31.682 1.00 62.12 285 GLN A O 1
ATOM 2257 N N . LEU A 1 286 ? -8.239 16.905 30.312 1.00 56.34 286 LEU A N 1
ATOM 2258 C CA . LEU A 1 286 ? -8.683 15.907 29.340 1.00 56.34 286 LEU A CA 1
ATOM 2259 C C . LEU A 1 286 ? -8.732 14.506 29.967 1.00 56.34 286 LEU A C 1
ATOM 2261 O O . LEU A 1 286 ? -9.684 13.773 29.723 1.00 56.34 286 LEU A O 1
ATOM 2265 N N . GLN A 1 287 ? -7.786 14.182 30.856 1.00 57.72 287 GLN A N 1
ATOM 2266 C CA . GLN A 1 287 ? -7.819 12.947 31.643 1.00 57.72 287 GLN A CA 1
ATOM 2267 C C . GLN A 1 287 ? -9.086 12.840 32.503 1.00 57.72 287 GLN A C 1
ATOM 2269 O O . GLN A 1 287 ? -9.668 11.766 32.596 1.00 57.72 287 GLN A O 1
ATOM 2274 N N . GLY A 1 288 ? -9.543 13.952 33.090 1.00 58.38 288 GLY A N 1
ATOM 2275 C CA . GLY A 1 288 ? -10.786 13.992 33.860 1.00 58.38 288 GLY A CA 1
ATOM 2276 C C . GLY A 1 288 ? -12.007 13.596 33.028 1.00 58.38 288 GLY A C 1
ATOM 2277 O O . GLY A 1 288 ? -12.828 12.825 33.506 1.00 58.38 288 GLY A O 1
ATOM 2278 N N . VAL A 1 289 ? -12.081 14.037 31.766 1.00 60.03 289 VAL A N 1
ATOM 2279 C CA . VAL A 1 289 ? -13.155 13.655 30.827 1.00 60.03 289 VAL A CA 1
ATOM 2280 C C . VAL A 1 289 ? -13.058 12.182 30.433 1.00 60.03 289 VAL A C 1
ATOM 2282 O O . VAL A 1 289 ? -14.064 11.485 30.412 1.00 60.03 289 VAL A O 1
ATOM 2285 N N . VAL A 1 290 ? -11.851 11.680 30.169 1.00 55.09 290 VAL A N 1
ATOM 2286 C CA . VAL A 1 290 ? -11.633 10.260 29.842 1.00 55.09 290 VAL A CA 1
ATOM 2287 C C . VAL A 1 290 ? -12.052 9.350 31.007 1.00 55.09 290 VAL A C 1
ATOM 2289 O O . VAL A 1 290 ? -12.657 8.299 30.790 1.00 55.09 290 VAL A O 1
ATOM 2292 N N . CYS A 1 291 ? -11.808 9.781 32.249 1.00 57.47 291 CYS A N 1
ATOM 2293 C CA . CYS A 1 291 ? -12.245 9.077 33.456 1.00 57.47 291 CYS A CA 1
ATOM 2294 C C . CYS A 1 291 ? -13.770 9.108 33.679 1.00 57.47 291 CYS A C 1
ATOM 2296 O O . CYS A 1 291 ? -14.270 8.259 34.412 1.00 57.47 291 CYS A O 1
ATOM 2298 N N . LEU A 1 292 ? -14.517 10.039 33.066 1.00 56.19 292 LEU A N 1
ATOM 2299 C CA . LEU A 1 292 ? -15.991 10.013 33.077 1.00 56.19 292 LEU A CA 1
ATOM 2300 C C . LEU A 1 292 ? -16.547 8.880 32.211 1.00 56.19 292 LEU A C 1
ATOM 2302 O O . LEU A 1 292 ? -17.609 8.344 32.508 1.00 56.19 292 LEU A O 1
ATOM 2306 N N . CYS A 1 293 ? -15.828 8.515 31.150 1.00 47.88 293 CYS A N 1
ATOM 2307 C CA . CYS A 1 293 ? -16.277 7.543 30.156 1.00 47.88 293 CYS A CA 1
ATOM 2308 C C . CYS A 1 293 ? -15.832 6.100 30.450 1.00 47.88 293 CYS A C 1
ATOM 2310 O O . CYS A 1 293 ? -16.115 5.214 29.648 1.00 47.88 293 CYS A O 1
ATOM 23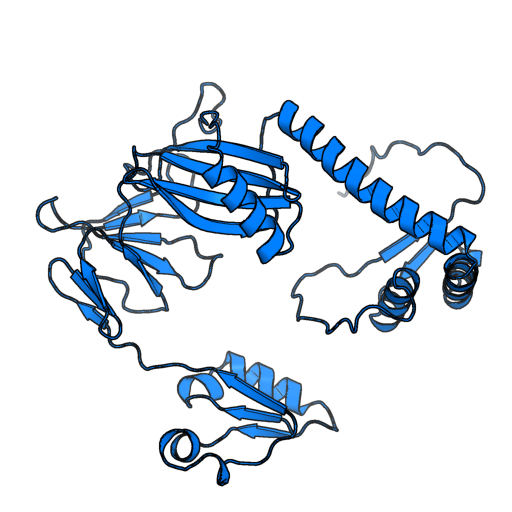12 N N . SER A 1 294 ? -15.125 5.852 31.561 1.00 46.16 294 SER A N 1
ATOM 2313 C CA . SER A 1 294 ? -14.537 4.541 31.877 1.00 46.16 294 SER A CA 1
ATOM 2314 C C . SER A 1 294 ? -15.076 3.995 33.213 1.00 46.16 294 SER A C 1
ATOM 2316 O O . SER A 1 294 ? -14.971 4.691 34.226 1.00 46.16 294 SER A O 1
ATOM 2318 N N . PRO A 1 295 ? -15.626 2.764 33.280 1.00 45.56 295 PRO A N 1
ATOM 2319 C CA . PRO A 1 295 ? -16.008 2.144 34.551 1.00 45.56 295 PRO A CA 1
ATOM 2320 C C . PRO A 1 295 ? -14.767 1.826 35.412 1.00 45.56 295 PRO A C 1
ATOM 2322 O O . PRO A 1 295 ? -13.695 1.560 34.865 1.00 45.56 295 PRO A O 1
ATOM 2325 N N . PRO A 1 296 ? -14.884 1.775 36.757 1.00 43.91 296 PRO A N 1
ATOM 2326 C CA . PRO A 1 296 ? -13.746 1.684 37.686 1.00 43.91 296 PRO A CA 1
ATOM 2327 C C . PRO A 1 296 ? -12.900 0.397 37.604 1.00 43.91 296 PRO A C 1
ATOM 2329 O O . PRO A 1 296 ? -11.973 0.240 38.393 1.00 43.91 296 PRO A O 1
ATOM 2332 N N . ARG A 1 297 ? -13.187 -0.533 36.684 1.00 36.47 297 ARG A N 1
ATOM 2333 C CA . ARG A 1 297 ? -12.464 -1.812 36.556 1.00 36.47 297 ARG A CA 1
ATOM 2334 C C . ARG A 1 297 ? -11.907 -2.116 35.165 1.00 36.47 297 ARG A C 1
ATOM 2336 O O . ARG A 1 297 ? -11.359 -3.197 34.982 1.00 36.47 297 ARG A O 1
ATOM 2343 N N . VAL A 1 298 ? -11.997 -1.204 34.192 1.00 37.00 298 VAL A N 1
ATOM 2344 C CA . VAL A 1 298 ? -11.506 -1.485 32.832 1.00 37.00 298 VAL A CA 1
ATOM 2345 C C . VAL A 1 298 ? -10.510 -0.423 32.366 1.00 37.00 298 VAL A C 1
ATOM 2347 O O . VAL A 1 298 ? -10.863 0.718 32.101 1.00 37.00 298 VAL A O 1
ATOM 2350 N N . LEU A 1 299 ? -9.272 -0.898 32.205 1.00 33.34 299 LEU A N 1
ATOM 2351 C CA . LEU A 1 299 ? -8.156 -0.355 31.427 1.00 33.34 299 LEU A CA 1
ATOM 2352 C C . LEU A 1 299 ? -7.342 0.833 31.977 1.00 33.34 299 LEU A C 1
ATOM 2354 O O . LEU A 1 299 ? -7.739 1.995 31.978 1.00 33.34 299 LEU A O 1
ATOM 2358 N N . SER A 1 300 ? -6.078 0.507 32.265 1.00 27.55 300 SER A N 1
ATOM 2359 C CA . SER A 1 300 ? -4.929 1.405 32.167 1.00 27.55 300 SER A CA 1
ATOM 2360 C C . SER A 1 300 ? -4.784 1.893 30.719 1.00 27.55 300 SER A C 1
ATOM 2362 O O . SER A 1 300 ? -4.369 1.141 29.836 1.00 27.55 300 SER A O 1
ATOM 2364 N N . PHE A 1 301 ? -5.124 3.156 30.456 1.00 32.50 301 PHE A N 1
ATOM 2365 C CA . PHE A 1 301 ? -4.697 3.829 29.231 1.00 32.50 301 PHE A CA 1
ATOM 2366 C C . PHE A 1 301 ? -3.212 4.181 29.364 1.00 32.50 301 PHE A C 1
ATOM 2368 O O . PHE A 1 301 ? -2.849 5.205 29.945 1.00 32.50 301 PHE A O 1
ATOM 2375 N N . ARG A 1 302 ? -2.333 3.347 28.798 1.00 27.47 302 ARG A N 1
ATOM 2376 C CA . ARG A 1 302 ? -0.993 3.809 28.421 1.00 27.47 302 ARG A CA 1
ATOM 2377 C C . ARG A 1 302 ? -1.163 4.737 27.220 1.00 27.47 302 ARG A C 1
ATOM 2379 O O . ARG A 1 302 ? -1.587 4.299 26.154 1.00 27.47 302 ARG A O 1
ATOM 2386 N N . TYR A 1 303 ? -0.868 6.021 27.401 1.00 34.47 303 TYR A N 1
ATOM 2387 C CA . TYR A 1 303 ? -0.766 6.965 26.293 1.00 34.47 303 TYR A CA 1
ATOM 2388 C C . TYR A 1 303 ? 0.354 6.502 25.354 1.00 34.47 303 TYR A C 1
ATOM 2390 O O . TYR A 1 303 ? 1.532 6.645 25.670 1.00 34.47 303 TYR A O 1
ATOM 2398 N N . GLY A 1 304 ? -0.014 5.957 24.195 1.00 30.41 304 GLY A N 1
ATOM 2399 C CA . GLY A 1 304 ? 0.879 5.941 23.042 1.00 30.41 304 GLY A CA 1
ATOM 2400 C C . GLY A 1 304 ? 1.125 7.376 22.571 1.00 30.41 304 GLY A C 1
ATOM 2401 O O . GLY A 1 304 ? 0.234 8.227 22.652 1.00 30.41 304 GLY A O 1
ATOM 2402 N N . HIS A 1 305 ? 2.342 7.669 22.121 1.00 29.14 305 HIS A N 1
ATOM 2403 C CA . HIS A 1 305 ? 2.687 8.944 21.496 1.00 29.14 305 HIS A CA 1
ATOM 2404 C C . HIS A 1 305 ? 1.821 9.173 20.247 1.00 29.14 305 HIS A C 1
ATOM 2406 O O . HIS A 1 305 ? 2.048 8.564 19.209 1.00 29.14 305 HIS A O 1
ATOM 2412 N N . PHE A 1 306 ? 0.846 10.080 20.340 1.00 31.36 306 PHE A N 1
ATOM 2413 C CA . PHE A 1 306 ? 0.158 10.640 19.179 1.00 31.36 306 PHE A CA 1
ATOM 2414 C C . PHE A 1 306 ? 0.746 12.018 18.865 1.00 31.36 306 PHE A C 1
ATOM 2416 O O . PHE A 1 306 ? 0.546 12.988 19.606 1.00 31.36 306 PHE A O 1
ATOM 2423 N N . SER A 1 307 ? 1.484 12.075 17.759 1.00 32.16 307 SER A N 1
ATOM 2424 C CA . SER A 1 307 ? 1.854 13.295 17.045 1.00 32.16 307 SER A CA 1
ATOM 2425 C C . SER A 1 307 ? 0.638 13.723 16.215 1.00 32.16 307 SER A C 1
ATOM 2427 O O . SER A 1 307 ? 0.231 13.023 15.295 1.00 32.16 307 SER A O 1
ATOM 2429 N N . GLY A 1 308 ? -0.008 14.823 16.606 1.00 31.23 308 GLY A N 1
ATOM 2430 C CA . GLY A 1 308 ? -1.233 15.310 15.972 1.00 31.23 308 GLY A CA 1
ATOM 2431 C C . GLY A 1 308 ? -1.746 16.586 16.639 1.00 31.23 308 GLY A C 1
ATOM 2432 O O . GLY A 1 308 ? -2.192 16.582 17.788 1.00 31.23 308 GLY A O 1
ATOM 2433 N N . ILE A 1 309 ? -1.635 17.700 15.921 1.00 38.25 309 ILE A N 1
ATOM 2434 C CA . ILE A 1 309 ? -2.018 19.052 16.334 1.00 38.25 309 ILE A CA 1
ATOM 2435 C C . ILE A 1 309 ? -3.547 19.188 16.252 1.00 38.25 309 ILE A C 1
ATOM 2437 O O . ILE A 1 309 ? -4.087 19.369 15.170 1.00 38.25 309 ILE A O 1
ATOM 2441 N N . ASN A 1 310 ? -4.239 19.054 17.394 1.00 38.06 310 ASN A N 1
ATOM 2442 C CA . ASN A 1 310 ? -5.429 19.827 17.816 1.00 38.06 310 ASN A CA 1
ATOM 2443 C C . ASN A 1 310 ? -6.079 19.190 19.063 1.00 38.06 310 ASN A C 1
ATOM 2445 O O . ASN A 1 310 ? -6.953 18.333 18.976 1.00 38.06 310 ASN A O 1
ATOM 2449 N N . ARG A 1 311 ? -5.665 19.620 20.264 1.00 43.59 311 ARG A N 1
ATOM 2450 C CA . ARG A 1 311 ? -6.196 19.128 21.553 1.00 43.59 311 ARG A CA 1
ATOM 2451 C C . ARG A 1 311 ? -7.227 20.089 22.149 1.00 43.59 311 ARG A C 1
ATOM 2453 O O . ARG A 1 311 ? -6.950 20.761 23.143 1.00 43.59 311 ARG A O 1
ATOM 2460 N N . LYS A 1 312 ? -8.415 20.183 21.552 1.00 42.44 312 LYS A N 1
ATOM 2461 C CA . LYS A 1 312 ? -9.521 20.971 22.118 1.00 42.44 312 LYS A CA 1
ATOM 2462 C C . LYS A 1 312 ? -10.754 20.094 22.279 1.00 42.44 312 LYS A C 1
ATOM 2464 O O . LYS A 1 312 ? -11.354 19.692 21.291 1.00 42.44 312 LYS A O 1
ATOM 2469 N N . VAL A 1 313 ? -11.153 19.858 23.527 1.00 44.94 313 VAL A N 1
ATOM 2470 C CA . VAL A 1 313 ? -12.462 19.281 23.854 1.00 44.94 313 VAL A CA 1
ATOM 2471 C C . VAL A 1 313 ? -13.339 20.408 24.385 1.00 44.94 313 VAL A C 1
ATOM 2473 O O . VAL A 1 313 ? -12.949 21.135 25.304 1.00 44.94 313 VAL A O 1
ATOM 2476 N N . GLN A 1 314 ? -14.502 20.595 23.767 1.00 45.56 314 GLN A N 1
ATOM 2477 C CA . GLN A 1 314 ? -15.485 21.591 24.174 1.00 45.56 314 GLN A CA 1
ATOM 2478 C C . GLN A 1 314 ? -16.770 20.878 24.586 1.00 45.56 314 GLN A C 1
ATOM 2480 O O . GLN A 1 314 ? -17.441 20.277 23.754 1.00 45.56 314 GLN A O 1
ATOM 2485 N N . LEU A 1 315 ? -17.109 20.977 25.867 1.00 47.66 315 LEU A N 1
ATOM 2486 C CA . LEU A 1 315 ? -18.374 20.506 26.412 1.00 47.66 315 LEU A CA 1
ATOM 2487 C C . LEU A 1 315 ? -19.355 21.681 26.394 1.00 47.66 315 LEU A C 1
ATOM 2489 O O . LEU A 1 315 ? -19.023 22.779 26.843 1.00 47.66 315 LEU A O 1
ATOM 2493 N N . THR A 1 316 ? -20.542 21.476 25.835 1.00 46.28 316 THR A N 1
ATOM 2494 C CA . THR A 1 316 ? -21.600 22.493 25.781 1.00 46.28 316 THR A CA 1
ATOM 2495 C C . THR A 1 316 ? -22.826 21.924 26.473 1.00 46.28 316 THR A C 1
ATOM 2497 O O . THR A 1 316 ? -23.264 20.835 26.112 1.00 46.28 316 THR A O 1
ATOM 2500 N N . TYR A 1 317 ? -23.348 22.644 27.464 1.00 46.31 317 TYR A N 1
ATOM 2501 C CA . TYR A 1 317 ? -24.567 22.288 28.181 1.00 46.31 317 TYR A CA 1
ATOM 2502 C C . TYR A 1 317 ? -25.657 23.287 27.788 1.00 46.31 317 TYR A C 1
ATOM 2504 O O . TYR A 1 317 ? -25.454 24.495 27.897 1.00 46.31 317 TYR A O 1
ATOM 2512 N N . LEU A 1 318 ? -26.781 22.795 27.268 1.00 44.25 318 LEU A N 1
ATOM 2513 C CA . LEU A 1 318 ? -27.918 23.618 26.856 1.00 44.25 318 LEU A CA 1
ATOM 2514 C C . LEU A 1 318 ? -29.070 23.356 27.828 1.00 44.25 318 LEU A C 1
ATOM 2516 O O . LEU A 1 318 ? -29.650 22.274 27.763 1.00 44.25 318 LEU A O 1
ATOM 2520 N N . PRO A 1 319 ? -29.406 24.305 28.721 1.00 40.12 319 PRO A N 1
ATOM 2521 C CA . PRO A 1 319 ? -30.411 24.057 29.748 1.00 40.12 319 PRO A CA 1
ATOM 2522 C C . PRO A 1 319 ? -31.852 23.974 29.238 1.00 40.12 319 PRO A C 1
ATOM 2524 O O . PRO A 1 319 ? -32.696 23.595 30.027 1.00 40.12 319 PRO A O 1
ATOM 2527 N N . ASN A 1 320 ? -32.153 24.312 27.979 1.00 45.78 320 ASN A N 1
ATOM 2528 C CA . ASN A 1 320 ? -33.461 24.127 27.339 1.00 45.78 320 ASN A CA 1
ATOM 2529 C C . ASN A 1 320 ? -33.275 24.173 25.812 1.00 45.78 320 ASN A C 1
ATOM 2531 O O . ASN A 1 320 ? -32.536 25.020 25.307 1.00 45.78 320 ASN A O 1
ATOM 2535 N N . GLY A 1 321 ? -33.899 23.248 25.077 1.00 47.25 321 GLY A N 1
ATOM 2536 C CA . GLY A 1 321 ? -33.741 23.119 23.625 1.00 47.25 321 GLY A CA 1
ATOM 2537 C C . GLY A 1 321 ? -34.237 24.353 22.863 1.00 47.25 321 GLY A C 1
ATOM 2538 O O . GLY A 1 321 ? -35.429 24.636 22.860 1.00 47.25 321 GLY A O 1
ATOM 2539 N N . GLN A 1 322 ? -33.329 25.052 22.179 1.00 39.41 322 GLN A N 1
ATOM 2540 C CA . GLN A 1 322 ? -33.657 26.017 21.125 1.00 39.41 322 GLN A CA 1
ATOM 2541 C C . GLN A 1 322 ? -32.923 25.651 19.820 1.00 39.41 322 GLN A C 1
ATOM 2543 O O . GLN A 1 322 ? -31.811 25.113 19.888 1.00 39.41 322 GLN A O 1
ATOM 2548 N N . PRO A 1 323 ? -33.511 25.912 18.633 1.00 42.59 323 PRO A N 1
ATOM 2549 C CA . PRO A 1 323 ? -32.938 25.508 17.349 1.00 42.59 323 PRO A CA 1
ATOM 2550 C C . PRO A 1 323 ? -31.684 26.325 17.001 1.00 42.59 323 PRO A C 1
ATOM 2552 O O . PRO A 1 323 ? -31.636 27.534 17.213 1.00 42.59 323 PRO A O 1
ATOM 2555 N N . LYS A 1 324 ? -30.666 25.659 16.443 1.00 41.12 324 LYS A N 1
ATOM 2556 C CA . LYS A 1 324 ? -29.442 26.288 15.920 1.00 41.12 324 LYS A CA 1
ATOM 2557 C C . LYS A 1 324 ? -29.765 27.204 14.735 1.00 41.12 324 LYS A C 1
ATOM 2559 O O . LYS A 1 324 ? -30.366 26.745 13.769 1.00 41.12 324 LYS A O 1
ATOM 2564 N N . ALA A 1 325 ? -29.258 28.435 14.768 1.00 36.03 325 ALA A N 1
ATOM 2565 C CA . ALA A 1 325 ? -29.062 29.236 13.564 1.00 36.03 325 ALA A CA 1
ATOM 2566 C C . ALA A 1 325 ? -27.983 28.586 12.676 1.00 36.03 325 ALA A C 1
ATOM 2568 O O . ALA A 1 325 ? -26.968 28.084 13.175 1.00 36.03 325 ALA A O 1
ATOM 2569 N N . SER A 1 326 ? -28.257 28.550 11.374 1.00 33.97 326 SER A N 1
ATOM 2570 C CA . SER A 1 326 ? -27.389 28.057 10.306 1.00 33.97 326 SER A CA 1
ATOM 2571 C C . SER A 1 326 ? -26.090 28.852 10.240 1.00 33.97 326 SER A C 1
ATOM 2573 O O . SER A 1 326 ? -26.091 30.077 10.286 1.00 33.97 326 SER A O 1
ATOM 2575 N N . SER A 1 327 ? -24.971 28.142 10.137 1.00 36.66 327 SER A N 1
ATOM 2576 C CA . SER A 1 327 ? -23.648 28.724 9.940 1.00 36.66 327 SER A CA 1
ATOM 2577 C C . SER A 1 327 ? -23.392 28.950 8.450 1.00 36.66 327 SER A C 1
ATOM 2579 O O . SER A 1 327 ? -22.698 28.161 7.815 1.00 36.66 327 SER A O 1
ATOM 2581 N N . GLU A 1 328 ? -23.970 30.013 7.908 1.00 36.78 328 GLU A N 1
ATOM 2582 C CA . GLU A 1 328 ? -23.497 30.679 6.696 1.00 36.78 328 GLU A CA 1
ATOM 2583 C C . GLU A 1 328 ? -23.182 32.111 7.117 1.00 36.78 328 GLU A C 1
ATOM 2585 O O . GLU A 1 328 ? -24.112 32.870 7.335 1.00 36.78 328 GLU A O 1
ATOM 2590 N N . GLU A 1 329 ? -21.901 32.406 7.373 1.00 36.72 329 GLU A N 1
ATOM 2591 C CA . GLU A 1 329 ? -21.262 33.740 7.407 1.00 36.72 329 GLU A CA 1
ATOM 2592 C C . GLU A 1 329 ? -19.984 33.675 8.261 1.00 36.72 329 GLU A C 1
ATOM 2594 O O . GLU A 1 329 ? -19.948 34.106 9.405 1.00 36.72 329 GLU A O 1
ATOM 2599 N N . GLU A 1 330 ? -18.902 33.128 7.704 1.00 33.03 330 GLU A N 1
ATOM 2600 C CA . GLU A 1 330 ? -17.537 33.546 8.060 1.00 33.03 330 GLU A CA 1
ATOM 2601 C C . GLU A 1 330 ? -16.690 33.450 6.789 1.00 33.03 330 GLU A C 1
ATOM 2603 O O . GLU A 1 330 ? -16.053 32.441 6.491 1.00 33.03 330 GLU A O 1
ATOM 2608 N N . GLY A 1 331 ? -16.754 34.506 5.984 1.00 33.19 331 GLY A N 1
ATOM 2609 C CA . GLY A 1 331 ? -16.031 34.613 4.727 1.00 33.19 331 GLY A CA 1
ATOM 2610 C C . GLY A 1 331 ? -15.892 36.063 4.303 1.00 33.19 331 GLY A C 1
ATOM 2611 O O . GLY A 1 331 ? -16.426 36.432 3.270 1.00 33.19 331 GLY A O 1
ATOM 2612 N N . MET A 1 332 ? -15.208 36.880 5.108 1.00 28.64 332 MET A N 1
ATOM 2613 C CA . MET A 1 332 ? -14.628 38.151 4.667 1.00 28.64 332 MET A CA 1
ATOM 2614 C C . MET A 1 332 ? -13.647 38.679 5.724 1.00 28.64 332 MET A C 1
ATOM 2616 O O . MET A 1 332 ? -14.053 39.177 6.768 1.00 28.64 332 MET A O 1
ATOM 2620 N N . CYS A 1 333 ? -12.350 38.580 5.435 1.00 29.59 333 CYS A N 1
ATOM 2621 C CA . CYS A 1 333 ? -11.349 39.506 5.960 1.00 29.59 333 CYS A CA 1
ATOM 2622 C C . CYS A 1 333 ? -10.597 40.079 4.758 1.00 29.59 333 CYS A C 1
ATOM 2624 O O . CYS A 1 333 ? -10.046 39.321 3.958 1.00 29.59 333 CYS A O 1
ATOM 2626 N N . THR A 1 334 ? -10.661 41.404 4.647 1.00 36.22 334 THR A N 1
ATOM 2627 C CA . THR A 1 334 ? -9.820 42.283 3.823 1.00 36.22 334 THR A CA 1
ATOM 2628 C C . THR A 1 334 ? -8.351 42.190 4.186 1.00 36.22 334 THR A C 1
ATOM 2630 O O . THR A 1 334 ? -8.081 42.042 5.403 1.00 36.22 334 THR A O 1
#

Secondary structure (DSSP, 8-state):
-EEEES-HHHHTSHHHHHHHHHHTTSTT--EEEPPHHHHHHS-GGGSPP-SEEEE-------EEE-SSEEEETTEEEESSEEEEESSTT----EEEPPGGGT--EEEEEEEETTEEEEEES--SPPSSS-EEEEE----SSEEEEEEEESSS-EEEEEEE-TTSS-BPPB-TTSPBP-EE-PPPHHHHHHHHHHHHHTT-SEEEEEEEEETTEEEEEEEEES---SS-HHHHHHHHHHHHHHHHHHHHHHHHHHHTTTTHHHHHHHHHHTTHHHHSEEEE-SHHHHHHHHHHSS-TTS----------S---EEEE--SS--PPPP--------

Radius of gyration: 26.61 Å; chains: 1; bounding box: 64×60×61 Å

Organism: Sinocyclocheilus grahami (NCBI:txid75366)